Protein AF-0000000086903538 (afdb_homodimer)

Nearest PDB structures (foldseek):
  7n9f-assembly1_s  TM=9.346E-01  e=4.221E-09  Saccharomyces cerevisiae
  7y8w-assembly1_B  TM=9.468E-01  e=9.436E-09  Caenorhabditis elegans
  4d07-assembly1_A-2  TM=9.436E-01  e=1.286E-08  Homo sapiens
  3rjs-assembly1_A-2  TM=9.533E-01  e=2.702E-08  Toxoplasma gondii
  7cnu-assembly2_B  TM=9.491E-01  e=4.715E-08  Homo sapiens

Solvent-accessible surface area (backbone atoms only — not comparable to full-atom values): 11666 Å² total; per-residue (Å²): 132,80,72,86,64,55,62,76,70,89,80,59,79,88,43,69,43,81,52,92,82,27,42,30,38,57,80,61,35,42,53,65,70,58,47,51,47,55,52,53,51,51,49,47,50,64,65,70,35,80,79,59,47,46,50,54,46,14,45,52,53,28,52,50,46,23,72,74,67,54,73,64,42,29,19,37,20,26,34,80,57,23,65,34,59,54,36,39,87,58,31,32,44,44,34,26,46,87,76,39,34,39,38,41,31,25,52,87,131,80,72,86,65,53,64,76,69,89,81,58,79,87,43,70,42,83,52,92,80,27,42,30,38,58,81,60,36,41,56,66,71,58,48,52,48,54,51,52,51,52,49,46,48,65,67,71,34,80,79,60,47,45,50,56,46,13,44,52,53,27,51,50,47,22,72,73,66,54,71,66,43,30,18,37,19,26,34,80,59,24,65,33,58,53,37,39,86,57,32,33,43,44,35,26,47,87,76,40,33,38,37,43,32,25,50,88

Structure (mmCIF, N/CA/C/O backbone):
data_AF-0000000086903538-model_v1
#
loop_
_entity.id
_entity.type
_entity.pdbx_description
1 polymer 'Dynein light chain'
#
loop_
_atom_site.group_PDB
_atom_site.id
_atom_site.type_symbol
_atom_site.label_atom_id
_atom_site.label_alt_id
_atom_site.label_comp_id
_atom_site.label_asym_id
_atom_site.label_entity_id
_atom_site.label_seq_id
_atom_site.pdbx_PDB_ins_code
_atom_site.Cartn_x
_atom_site.Cartn_y
_atom_site.Cartn_z
_atom_site.occupancy
_atom_site.B_iso_or_equiv
_atom_site.auth_seq_id
_atom_site.auth_comp_id
_atom_site.auth_asym_id
_atom_site.auth_atom_id
_atom_site.pdbx_PDB_model_num
ATOM 1 N N . MET A 1 1 ? -20.609 -4.227 14.602 1 22.64 1 MET A N 1
ATOM 2 C CA . MET A 1 1 ? -19.484 -5.121 14.867 1 22.64 1 MET A CA 1
ATOM 3 C C . MET A 1 1 ? -18.516 -5.148 13.68 1 22.64 1 MET A C 1
ATOM 5 O O . MET A 1 1 ? -18.922 -5.426 12.547 1 22.64 1 MET A O 1
ATOM 9 N N . PHE A 1 2 ? -17.531 -4.324 13.57 1 32.31 2 PHE A N 1
ATOM 10 C CA . PHE A 1 2 ? -16.672 -4.043 12.43 1 32.31 2 PHE A CA 1
ATOM 11 C C . PHE A 1 2 ? -15.953 -5.309 11.961 1 32.31 2 PHE A C 1
ATOM 13 O O . PHE A 1 2 ? -15.477 -6.094 12.781 1 32.31 2 PHE A O 1
ATOM 20 N N . PRO A 1 3 ? -16.219 -5.82 10.883 1 37.31 3 PRO A N 1
ATOM 21 C CA . PRO A 1 3 ? -15.68 -7.113 10.453 1 37.31 3 PRO A CA 1
ATOM 22 C C . PRO A 1 3 ? -14.195 -7.273 10.797 1 37.31 3 PRO A C 1
ATOM 24 O O . PRO A 1 3 ? -13.508 -6.281 11.039 1 37.31 3 PRO A O 1
ATOM 27 N N . ASP A 1 4 ? -13.664 -8.562 11 1 38.47 4 ASP A N 1
ATOM 28 C CA . ASP A 1 4 ? -12.359 -9.031 11.445 1 38.47 4 ASP A CA 1
ATOM 29 C C . ASP A 1 4 ? -11.234 -8.344 10.68 1 38.47 4 ASP A C 1
ATOM 31 O O . ASP A 1 4 ? -10.969 -8.68 9.523 1 38.47 4 ASP A O 1
ATOM 35 N N . GLU A 1 5 ? -11.18 -7.113 10.805 1 45.28 5 GLU A N 1
ATOM 36 C CA . GLU A 1 5 ? -10.023 -6.383 10.297 1 45.28 5 GLU A CA 1
ATOM 37 C C . GLU A 1 5 ? -8.719 -7.055 10.719 1 45.28 5 GLU A C 1
ATOM 39 O O . GLU A 1 5 ? -8.492 -7.301 11.898 1 45.28 5 GLU A O 1
ATOM 44 N N . VAL A 1 6 ? -8.227 -7.953 9.938 1 45.62 6 VAL A N 1
ATOM 45 C CA . VAL A 1 6 ? -6.973 -8.586 10.328 1 45.62 6 VAL A CA 1
ATOM 46 C C . VAL A 1 6 ? -5.836 -7.566 10.242 1 45.62 6 VAL A C 1
ATOM 48 O O . VAL A 1 6 ? -5.566 -7.012 9.18 1 45.62 6 VAL A O 1
ATOM 51 N N . GLN A 1 7 ? -5.637 -6.82 11.242 1 49.53 7 GLN A N 1
ATOM 52 C CA . GLN A 1 7 ? -4.449 -5.98 11.383 1 49.53 7 GLN A CA 1
ATOM 53 C C . GLN A 1 7 ? -3.252 -6.801 11.859 1 49.53 7 GLN A C 1
ATOM 55 O O . GLN A 1 7 ? -3.4 -7.707 12.68 1 49.53 7 GLN A O 1
ATOM 60 N N . ARG A 1 8 ? -2.227 -6.93 11.016 1 50.78 8 ARG A N 1
ATOM 61 C CA . ARG A 1 8 ? -1.039 -7.684 11.406 1 50.78 8 ARG A CA 1
ATOM 62 C C . ARG A 1 8 ? -0.508 -7.207 12.75 1 50.78 8 ARG A C 1
ATOM 64 O O . ARG A 1 8 ? -0.55 -6.012 13.055 1 50.78 8 ARG A O 1
ATOM 71 N N . ASP A 1 9 ? -0.202 -8.141 13.594 1 48.81 9 ASP A N 1
ATOM 72 C CA . ASP A 1 9 ? 0.352 -7.891 14.922 1 48.81 9 ASP A CA 1
ATOM 73 C C . ASP A 1 9 ? 1.642 -7.078 14.836 1 48.81 9 ASP A C 1
ATOM 75 O O . ASP A 1 9 ? 2.568 -7.449 14.109 1 48.81 9 ASP A O 1
ATOM 79 N N . GLU A 1 10 ? 1.812 -5.855 15.234 1 49.72 10 GLU A N 1
ATOM 80 C CA . GLU A 1 10 ? 2.873 -4.852 15.25 1 49.72 10 GLU A CA 1
ATOM 81 C C . GLU A 1 10 ? 4.191 -5.449 15.734 1 49.72 10 GLU A C 1
ATOM 83 O O . GLU A 1 10 ? 5.266 -4.988 15.352 1 49.72 10 GLU A O 1
ATOM 88 N N . HIS A 1 11 ? 4.168 -6.477 16.766 1 48 11 HIS A N 1
ATOM 89 C CA . HIS A 1 11 ? 5.348 -6.941 17.484 1 48 11 HIS A CA 1
ATOM 90 C C . HIS A 1 11 ? 5.891 -8.234 16.875 1 48 11 HIS A C 1
ATOM 92 O O . HIS A 1 11 ? 6.891 -8.773 17.344 1 48 11 HIS A O 1
ATOM 98 N N . GLN A 1 12 ? 5.328 -8.727 15.953 1 55.09 12 GLN A N 1
ATOM 99 C CA . GLN A 1 12 ? 5.84 -10.008 15.492 1 55.09 12 GLN A CA 1
ATOM 100 C C . GLN A 1 12 ? 6.863 -9.828 14.375 1 55.09 12 GLN A C 1
ATOM 102 O O . GLN A 1 12 ? 6.609 -9.109 13.406 1 55.09 12 GLN A O 1
ATOM 107 N N . ALA A 1 13 ? 8.117 -10.07 14.766 1 62.28 13 ALA A N 1
ATOM 108 C CA . ALA A 1 13 ? 9.172 -10.102 13.75 1 62.28 13 ALA A CA 1
ATOM 109 C C . ALA A 1 13 ? 8.672 -10.758 12.461 1 62.28 13 ALA A C 1
ATOM 111 O O . ALA A 1 13 ? 7.969 -11.773 12.508 1 62.28 13 ALA A O 1
ATOM 112 N N . LEU A 1 14 ? 8.703 -10.016 11.32 1 77.31 14 LEU A N 1
ATOM 113 C CA . LEU A 1 14 ? 8.281 -10.531 10.023 1 77.31 14 LEU A CA 1
ATOM 114 C C . LEU A 1 14 ? 9.094 -11.758 9.641 1 77.31 14 LEU A C 1
ATOM 116 O O . LEU A 1 14 ? 10.328 -11.727 9.648 1 77.31 14 LEU A O 1
ATOM 120 N N . GLN A 1 15 ? 8.477 -12.883 9.531 1 87.38 15 GLN A N 1
ATOM 121 C CA . GLN A 1 15 ? 9.109 -14.117 9.102 1 87.38 15 GLN A CA 1
ATOM 122 C C . GLN A 1 15 ? 8.828 -14.406 7.629 1 87.38 15 GLN A C 1
ATOM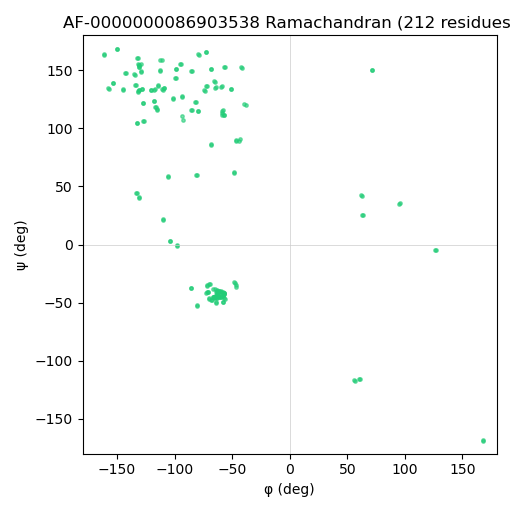 124 O O . GLN A 1 15 ? 7.754 -14.078 7.125 1 87.38 15 GLN A O 1
ATOM 129 N N . TYR A 1 16 ? 9.914 -14.977 6.98 1 92.44 16 TYR A N 1
ATOM 130 C CA . TYR A 1 16 ? 9.789 -15.258 5.555 1 92.44 16 TYR A CA 1
ATOM 131 C C . TYR A 1 16 ? 10.195 -16.688 5.246 1 92.44 16 TYR A C 1
ATOM 133 O O . TYR A 1 16 ? 11.016 -17.281 5.953 1 92.44 16 TYR A O 1
ATOM 141 N N . THR A 1 17 ? 9.609 -17.266 4.242 1 94.38 17 THR A N 1
ATOM 142 C CA . THR A 1 17 ? 9.984 -18.578 3.719 1 94.38 17 THR A CA 1
ATOM 143 C C . THR A 1 17 ? 10.156 -18.531 2.203 1 94.38 17 THR A C 1
ATOM 145 O O . THR A 1 17 ? 9.578 -17.672 1.536 1 94.38 17 THR A O 1
ATOM 148 N N . LEU A 1 18 ? 10.977 -19.469 1.754 1 95.06 18 LEU A N 1
ATOM 149 C CA . LEU A 1 18 ? 11.141 -19.594 0.309 1 95.06 18 LEU A CA 1
ATOM 150 C C . LEU A 1 18 ? 10 -20.391 -0.303 1 95.06 18 LEU A C 1
ATOM 152 O O . LEU A 1 18 ? 9.656 -21.469 0.189 1 95.06 18 LEU A O 1
ATOM 156 N N . TYR A 1 19 ? 9.375 -19.797 -1.182 1 94.94 19 TYR A N 1
ATOM 157 C CA . TYR A 1 19 ? 8.273 -20.422 -1.911 1 94.94 19 TYR A CA 1
ATOM 158 C C . TYR A 1 19 ? 8.414 -20.188 -3.41 1 94.94 19 TYR A C 1
ATOM 160 O O . TYR A 1 19 ? 8.305 -19.047 -3.885 1 94.94 19 TYR A O 1
ATOM 168 N N . LYS A 1 20 ? 8.836 -21.234 -4.148 1 91.44 20 LYS A N 1
ATOM 169 C CA . LYS A 1 20 ? 9.18 -21.141 -5.566 1 91.44 20 LYS A CA 1
ATOM 170 C C . LYS A 1 20 ? 10.328 -20.156 -5.789 1 91.44 20 LYS A C 1
ATOM 172 O O . LYS A 1 20 ? 11.398 -20.297 -5.199 1 91.44 20 LYS A O 1
ATOM 177 N N . ASP A 1 21 ? 10.195 -19.062 -6.457 1 89.31 21 ASP A N 1
ATOM 178 C CA . ASP A 1 21 ? 11.289 -18.141 -6.742 1 89.31 21 ASP A CA 1
ATOM 179 C C . ASP A 1 21 ? 11.125 -16.844 -5.957 1 89.31 21 ASP A C 1
ATOM 181 O O . ASP A 1 21 ? 11.688 -15.812 -6.328 1 89.31 21 ASP A O 1
ATOM 185 N N . ALA A 1 22 ? 10.32 -17.047 -4.867 1 96.69 22 ALA A N 1
ATOM 186 C CA . ALA A 1 22 ? 10.055 -15.828 -4.105 1 96.69 22 ALA A CA 1
ATOM 187 C C . ALA A 1 22 ? 10.203 -16.078 -2.607 1 96.69 22 ALA A C 1
ATOM 189 O O . ALA A 1 22 ? 10.07 -17.203 -2.139 1 96.69 22 ALA A O 1
ATOM 190 N N . LYS A 1 23 ? 10.664 -15.078 -1.88 1 96.75 23 LYS A N 1
ATOM 191 C CA . LYS A 1 23 ? 10.578 -15.062 -0.422 1 96.75 23 LYS A CA 1
ATOM 192 C C . LYS A 1 23 ? 9.227 -14.516 0.038 1 96.75 23 LYS A C 1
ATOM 194 O O . LYS A 1 23 ? 8.914 -13.352 -0.198 1 96.75 23 LYS A O 1
ATOM 199 N N . VAL A 1 24 ? 8.43 -15.344 0.686 1 97.06 24 VAL A N 1
ATOM 200 C CA . VAL A 1 24 ? 7.059 -14.977 1.017 1 97.06 24 VAL A CA 1
ATOM 201 C C . VAL A 1 24 ? 6.922 -14.789 2.525 1 97.06 24 VAL A C 1
ATOM 203 O O . VAL A 1 24 ? 7.422 -15.609 3.305 1 97.06 24 VAL A O 1
ATOM 206 N N . MET A 1 25 ? 6.277 -13.695 2.852 1 95.06 25 MET A N 1
ATOM 207 C CA . MET A 1 25 ? 5.965 -13.492 4.262 1 95.06 25 MET A CA 1
ATOM 208 C C . MET A 1 25 ? 4.996 -14.555 4.766 1 95.06 25 MET A C 1
ATOM 210 O O . MET A 1 25 ? 4.008 -14.867 4.102 1 95.06 25 MET A O 1
ATOM 214 N N . ILE A 1 26 ? 5.32 -15.094 5.961 1 91.75 26 ILE A N 1
ATOM 215 C CA . ILE A 1 26 ? 4.484 -16.172 6.469 1 91.75 26 ILE A CA 1
ATOM 216 C C . ILE A 1 26 ? 3.73 -15.695 7.711 1 91.75 26 ILE A C 1
ATOM 218 O O . ILE A 1 26 ? 4.262 -14.922 8.508 1 91.75 26 ILE A O 1
ATOM 222 N N . PRO A 1 27 ? 2.59 -16.25 7.883 1 91 27 PRO A N 1
ATOM 223 C CA . PRO A 1 27 ? 1.792 -17.047 6.941 1 91 27 PRO A CA 1
ATOM 224 C C . PRO A 1 27 ? 1.168 -16.188 5.84 1 91 27 PRO A C 1
ATOM 226 O O . PRO A 1 27 ? 0.721 -15.07 6.098 1 91 27 PRO A O 1
ATOM 229 N N . PRO A 1 28 ? 1.232 -16.672 4.602 1 92.25 28 PRO A N 1
ATOM 230 C CA . PRO A 1 28 ? 0.475 -15.938 3.586 1 92.25 28 PRO A CA 1
ATOM 231 C C . PRO A 1 28 ? -1.033 -15.992 3.824 1 92.25 28 PRO A C 1
ATOM 233 O O . PRO A 1 28 ? -1.548 -16.984 4.34 1 92.25 28 PRO A O 1
ATOM 236 N N . ASP A 1 29 ? -1.718 -14.906 3.607 1 95.56 29 ASP A N 1
ATOM 237 C CA . ASP A 1 29 ? -3.176 -14.875 3.682 1 95.56 29 ASP A CA 1
ATOM 238 C C . ASP A 1 29 ? -3.793 -14.805 2.285 1 95.56 29 ASP A C 1
ATOM 240 O O . ASP A 1 29 ? -4.523 -13.867 1.967 1 95.56 29 ASP A O 1
ATOM 244 N N . MET A 1 30 ? -3.461 -15.812 1.51 1 96.88 30 MET A N 1
ATOM 245 C CA . MET A 1 30 ? -3.871 -15.961 0.116 1 96.88 30 MET A CA 1
ATOM 246 C C . MET A 1 30 ? -3.803 -17.422 -0.318 1 96.88 30 MET A C 1
ATOM 248 O O . MET A 1 30 ? -2.836 -18.125 -0.01 1 96.88 30 MET A O 1
ATOM 252 N N . PRO A 1 31 ? -4.883 -17.906 -1.019 1 97.25 31 PRO A N 1
ATOM 253 C CA . PRO A 1 31 ? -4.82 -19.297 -1.479 1 97.25 31 PRO A CA 1
ATOM 254 C C . PRO A 1 31 ? -3.605 -19.578 -2.363 1 97.25 31 PRO A C 1
ATOM 256 O O . PRO A 1 31 ? -3.168 -18.703 -3.109 1 97.25 31 PRO A O 1
ATOM 259 N N . ASP A 1 32 ? -3.16 -20.812 -2.369 1 95.88 32 ASP A N 1
ATOM 260 C CA . ASP A 1 32 ? -1.928 -21.203 -3.051 1 95.88 32 ASP A CA 1
ATOM 261 C C . ASP A 1 32 ? -2.01 -20.906 -4.547 1 95.88 32 ASP A C 1
ATOM 263 O O . ASP A 1 32 ? -1.026 -20.469 -5.152 1 95.88 32 ASP A O 1
ATOM 267 N N . TYR A 1 33 ? -3.104 -21.141 -5.105 1 96.94 33 TYR A N 1
ATOM 268 C CA . TYR A 1 33 ? -3.215 -20.953 -6.547 1 96.94 33 TYR A CA 1
ATOM 269 C C . TYR A 1 33 ? -3.082 -19.469 -6.906 1 96.94 33 TYR A C 1
ATOM 271 O O . TYR A 1 33 ? -2.523 -19.125 -7.953 1 96.94 33 TYR A O 1
ATOM 279 N N . MET A 1 34 ? -3.633 -18.594 -6.094 1 97.19 34 MET A N 1
ATOM 280 C CA . MET A 1 34 ? -3.535 -17.156 -6.305 1 97.19 34 MET A CA 1
ATOM 281 C C . MET A 1 34 ? -2.117 -16.656 -6.035 1 97.19 34 MET A C 1
ATOM 283 O O . MET A 1 34 ? -1.593 -15.828 -6.785 1 97.19 34 MET A O 1
ATOM 287 N N . LEU A 1 35 ? -1.6 -17.219 -5 1 97 35 LEU A N 1
ATOM 288 C CA . LEU A 1 35 ? -0.218 -16.906 -4.652 1 97 35 LEU A CA 1
ATOM 289 C C . LEU A 1 35 ? 0.729 -17.312 -5.777 1 97 35 LEU A C 1
ATOM 291 O O . LEU A 1 35 ? 1.599 -16.531 -6.176 1 97 35 LEU A O 1
ATOM 295 N N . ASP A 1 36 ? 0.519 -18.516 -6.316 1 97.44 36 ASP A N 1
ATOM 296 C CA . ASP A 1 36 ? 1.314 -19.016 -7.438 1 97.44 36 ASP A CA 1
ATOM 297 C C . ASP A 1 36 ? 1.238 -18.062 -8.633 1 97.44 36 ASP A C 1
ATOM 299 O O . ASP A 1 36 ? 2.256 -17.766 -9.25 1 97.44 36 ASP A O 1
ATOM 303 N N . TYR A 1 37 ? 0.101 -17.688 -8.883 1 97.12 37 TYR A N 1
ATOM 304 C CA . TYR A 1 37 ? -0.138 -16.797 -10.023 1 97.12 37 TYR A CA 1
ATOM 305 C C . TYR A 1 37 ? 0.545 -15.453 -9.82 1 97.12 37 TYR A C 1
ATOM 307 O O . TYR A 1 37 ? 1.227 -14.961 -10.719 1 97.12 37 TYR A O 1
ATOM 315 N N . ALA A 1 38 ? 0.344 -14.797 -8.633 1 97.56 38 ALA A N 1
ATOM 316 C CA . ALA A 1 38 ? 0.92 -13.492 -8.328 1 97.56 38 ALA A CA 1
ATOM 317 C C . ALA A 1 38 ? 2.441 -13.516 -8.453 1 97.56 38 ALA A C 1
ATOM 319 O O . ALA A 1 38 ? 3.039 -12.617 -9.047 1 97.56 38 ALA A O 1
ATOM 320 N N . ILE A 1 39 ? 3.064 -14.586 -7.969 1 97.56 39 ILE A N 1
ATOM 321 C CA . ILE A 1 39 ? 4.516 -14.711 -7.988 1 97.56 39 ILE A CA 1
ATOM 322 C C . ILE A 1 39 ? 5 -14.914 -9.422 1 97.56 39 ILE A C 1
ATOM 324 O O . ILE A 1 39 ? 5.965 -14.281 -9.852 1 97.56 39 ILE A O 1
ATOM 328 N N . ALA A 1 40 ? 4.352 -15.789 -10.148 1 96.62 40 ALA A N 1
ATOM 329 C CA . ALA A 1 40 ? 4.73 -16.047 -11.531 1 96.62 40 ALA A CA 1
ATOM 330 C C . ALA A 1 40 ? 4.621 -14.781 -12.375 1 96.62 40 ALA A C 1
ATOM 332 O O . ALA A 1 40 ? 5.516 -14.477 -13.172 1 96.62 40 ALA A O 1
ATOM 333 N N . LYS A 1 41 ? 3.543 -14.055 -12.211 1 96 41 LYS A N 1
ATOM 334 C CA . LYS A 1 41 ? 3.33 -12.82 -12.969 1 96 41 LYS A CA 1
ATOM 335 C C . LYS A 1 41 ? 4.371 -11.766 -12.602 1 96 41 LYS A C 1
ATOM 337 O O . LYS A 1 41 ? 4.902 -11.086 -13.477 1 96 41 LYS A O 1
ATOM 342 N N . ALA A 1 42 ? 4.605 -11.609 -11.328 1 96.12 42 ALA A N 1
ATOM 343 C CA . ALA A 1 42 ? 5.617 -10.664 -10.875 1 96.12 42 ALA A CA 1
ATOM 344 C C . ALA A 1 42 ? 6.984 -10.984 -11.469 1 96.12 42 ALA A C 1
ATOM 346 O O . ALA A 1 42 ? 7.707 -10.086 -11.914 1 96.12 42 ALA A O 1
ATOM 347 N N . LYS A 1 43 ? 7.297 -12.258 -11.516 1 94.44 43 LYS A N 1
ATOM 348 C CA . LYS A 1 43 ? 8.57 -12.695 -12.086 1 94.44 43 LYS A CA 1
ATOM 349 C C . LYS A 1 43 ? 8.656 -12.359 -13.57 1 94.44 43 LYS A C 1
ATOM 351 O O . LYS A 1 43 ? 9.68 -11.859 -14.047 1 94.44 43 LYS A O 1
ATOM 356 N N . ASP A 1 44 ? 7.566 -12.672 -14.234 1 93.62 44 ASP A N 1
ATOM 357 C CA . ASP A 1 44 ? 7.496 -12.367 -15.656 1 93.62 44 ASP A CA 1
ATOM 358 C C . ASP A 1 44 ? 7.711 -10.875 -15.914 1 93.62 44 ASP A C 1
ATOM 360 O O . ASP A 1 44 ? 8.422 -10.5 -16.844 1 93.62 44 ASP A O 1
ATOM 364 N N . LEU A 1 45 ? 7.121 -10.055 -15.109 1 93.62 45 LEU A N 1
ATOM 365 C CA . LEU A 1 45 ? 7.199 -8.609 -15.281 1 93.62 45 LEU A CA 1
ATOM 366 C C . LEU A 1 45 ? 8.602 -8.102 -14.977 1 93.62 45 LEU A C 1
ATOM 368 O O . LEU A 1 45 ? 9.086 -7.172 -15.625 1 93.62 45 LEU A O 1
ATOM 372 N N . LEU A 1 46 ? 9.281 -8.695 -14.055 1 90.38 46 LEU A N 1
ATOM 373 C CA . LEU A 1 46 ? 10.641 -8.297 -13.703 1 90.38 46 LEU A CA 1
ATOM 374 C C . LEU A 1 46 ? 11.625 -8.703 -14.789 1 90.38 46 LEU A C 1
ATOM 376 O O . LEU A 1 46 ? 12.578 -7.969 -15.07 1 90.38 46 LEU A O 1
ATOM 380 N N . GLU A 1 47 ? 11.398 -9.93 -15.305 1 86.38 47 GLU A N 1
ATOM 381 C CA . GLU A 1 47 ? 12.328 -10.492 -16.281 1 86.38 47 GLU A CA 1
ATOM 382 C C . GLU A 1 47 ? 12.062 -9.945 -17.688 1 86.38 47 GLU A C 1
ATOM 384 O O . GLU A 1 47 ? 12.992 -9.773 -18.469 1 86.38 47 GLU A O 1
ATOM 389 N N . GLY A 1 48 ? 10.852 -10.031 -18.141 1 76.38 48 GLY A N 1
ATOM 390 C CA . GLY A 1 48 ? 10.516 -9.578 -19.484 1 76.38 48 GLY A CA 1
ATOM 391 C C . GLY A 1 48 ? 10.75 -8.094 -19.688 1 76.38 48 GLY A C 1
ATOM 392 O O . GLY A 1 48 ? 10.922 -7.641 -20.812 1 76.38 48 GLY A O 1
ATOM 393 N N . SER A 1 49 ? 10.383 -7.352 -18.672 1 60.62 49 SER A N 1
ATOM 394 C CA . SER A 1 49 ? 10.312 -5.902 -18.828 1 60.62 49 SER A CA 1
ATOM 395 C C . SER A 1 49 ? 11.688 -5.262 -18.688 1 60.62 49 SER A C 1
ATOM 397 O O . SER A 1 49 ? 11.969 -4.594 -17.688 1 60.62 49 SER A O 1
ATOM 399 N N . THR A 1 50 ? 12.555 -5.672 -19.547 1 60.34 50 THR A N 1
ATOM 400 C CA . THR A 1 50 ? 13.773 -4.883 -19.578 1 60.34 50 THR A CA 1
ATOM 401 C C . THR A 1 50 ? 13.461 -3.391 -19.531 1 60.34 50 THR A C 1
ATOM 403 O O . THR A 1 50 ? 12.797 -2.857 -20.422 1 60.34 50 THR A O 1
ATOM 406 N N . GLY A 1 51 ? 13.344 -2.75 -18.375 1 66.56 51 GLY A N 1
ATOM 407 C CA . GLY A 1 51 ? 13.281 -1.3 -18.297 1 66.56 51 GLY A CA 1
ATOM 408 C C . GLY A 1 51 ? 12.086 -0.791 -17.516 1 66.56 51 GLY A C 1
ATOM 409 O O . GLY A 1 51 ? 11.922 0.418 -17.344 1 66.56 51 GLY A O 1
ATOM 410 N N . LEU A 1 52 ? 11.188 -1.86 -17.109 1 76.62 52 LEU A N 1
ATOM 411 C CA . LEU A 1 52 ? 10.047 -1.266 -16.422 1 76.62 52 LEU A CA 1
ATOM 412 C C . LEU A 1 52 ? 10.438 -0.8 -15.023 1 76.62 52 LEU A C 1
ATOM 414 O O . LEU A 1 52 ? 11.188 -1.484 -14.328 1 76.62 52 LEU A O 1
ATOM 418 N N . ASP A 1 53 ? 10.047 0.348 -14.758 1 87.25 53 ASP A N 1
ATOM 419 C CA . ASP A 1 53 ? 10.25 0.835 -13.398 1 87.25 53 ASP A CA 1
ATOM 420 C C . ASP A 1 53 ? 9.188 0.284 -12.453 1 87.25 53 ASP A C 1
ATOM 422 O O . ASP A 1 53 ? 8.258 -0.401 -12.891 1 87.25 53 ASP A O 1
ATOM 426 N N . ASN A 1 54 ? 9.43 0.374 -11.219 1 91.56 54 ASN A N 1
ATOM 427 C CA . ASN A 1 54 ? 8.539 -0.141 -10.18 1 91.56 54 ASN A CA 1
ATOM 428 C C . ASN A 1 54 ? 7.094 0.279 -10.414 1 91.56 54 ASN A C 1
ATOM 430 O O . ASN A 1 54 ? 6.168 -0.494 -10.164 1 91.56 54 ASN A O 1
ATOM 434 N N . GLN A 1 55 ? 6.906 1.432 -10.969 1 91 55 GLN A N 1
ATOM 435 C CA . GLN A 1 55 ? 5.566 1.94 -11.234 1 91 55 GLN A CA 1
ATOM 436 C C . GLN A 1 55 ? 4.871 1.119 -12.312 1 91 55 GLN A C 1
ATOM 438 O O . GLN A 1 55 ? 3.701 0.753 -12.172 1 91 55 GLN A O 1
ATOM 443 N N . ALA A 1 56 ? 5.559 0.899 -13.352 1 91.38 56 ALA A N 1
ATOM 444 C CA . ALA A 1 56 ? 5 0.115 -14.453 1 91.38 56 ALA A CA 1
ATOM 445 C C . ALA A 1 56 ? 4.699 -1.314 -14.008 1 91.38 56 ALA A C 1
ATOM 447 O O . ALA A 1 56 ? 3.668 -1.882 -14.367 1 91.38 56 ALA A O 1
ATOM 448 N N . VAL A 1 57 ? 5.59 -1.851 -13.211 1 94.56 57 VAL A N 1
ATOM 449 C CA . VAL A 1 57 ? 5.41 -3.211 -12.719 1 94.56 57 VAL A CA 1
ATOM 450 C C . VAL A 1 57 ? 4.184 -3.271 -11.805 1 94.56 57 VAL A C 1
ATOM 452 O O . VAL A 1 57 ? 3.346 -4.164 -11.945 1 94.56 57 VAL A O 1
ATOM 455 N N . ALA A 1 58 ? 4.066 -2.334 -10.938 1 95.62 58 ALA A N 1
ATOM 456 C CA . ALA A 1 58 ? 2.926 -2.287 -10.031 1 95.62 58 ALA A CA 1
ATOM 457 C C . ALA A 1 58 ? 1.615 -2.166 -10.805 1 95.62 58 ALA A C 1
ATOM 459 O O . ALA A 1 58 ? 0.641 -2.857 -10.5 1 95.62 58 ALA A O 1
ATOM 460 N N . THR A 1 59 ? 1.62 -1.369 -11.805 1 94 59 THR A N 1
ATOM 461 C CA . THR A 1 59 ? 0.43 -1.137 -12.617 1 94 59 THR A CA 1
ATOM 462 C C . THR A 1 59 ? 0.024 -2.406 -13.359 1 94 59 THR A C 1
ATOM 464 O O . THR A 1 59 ? -1.146 -2.795 -13.336 1 94 59 THR A O 1
ATOM 467 N N . ALA A 1 60 ? 1.002 -3.016 -13.922 1 94.62 60 ALA A N 1
ATOM 468 C CA . ALA A 1 60 ? 0.737 -4.215 -14.711 1 94.62 60 ALA A CA 1
ATOM 469 C C . ALA A 1 60 ? 0.233 -5.355 -13.828 1 94.62 60 ALA A C 1
ATOM 471 O O . ALA A 1 60 ? -0.715 -6.055 -14.188 1 94.62 60 ALA A O 1
ATOM 472 N N . LEU A 1 61 ? 0.894 -5.535 -12.695 1 96.56 61 LEU A N 1
ATOM 473 C CA . LEU A 1 61 ? 0.49 -6.605 -11.789 1 96.56 61 LEU A CA 1
ATOM 474 C C . LEU A 1 61 ? -0.91 -6.355 -11.242 1 96.56 61 LEU A C 1
ATOM 476 O O . LEU A 1 61 ? -1.729 -7.273 -11.172 1 96.56 61 LEU A O 1
ATOM 480 N N . LYS A 1 62 ? -1.162 -5.16 -10.852 1 96 62 LYS A N 1
ATOM 481 C CA . LYS A 1 62 ? -2.484 -4.805 -10.344 1 96 62 LYS A CA 1
ATOM 482 C C . LYS A 1 62 ? -3.564 -5.086 -11.383 1 96 62 LYS A C 1
ATOM 484 O O . LYS A 1 62 ? -4.602 -5.672 -11.07 1 96 62 LYS A O 1
ATOM 489 N N . ARG A 1 63 ? -3.385 -4.656 -12.562 1 95.44 63 ARG A N 1
ATOM 490 C CA . ARG A 1 63 ? -4.332 -4.871 -13.656 1 95.44 63 ARG A CA 1
ATOM 491 C C . ARG A 1 63 ? -4.574 -6.359 -13.883 1 95.44 63 ARG A C 1
ATOM 493 O O . ARG A 1 63 ? -5.715 -6.789 -14.07 1 95.44 63 ARG A O 1
ATOM 500 N N . ASP A 1 64 ? -3.543 -7.109 -13.883 1 96.25 64 ASP A N 1
ATOM 501 C CA . ASP A 1 64 ? -3.639 -8.555 -14.094 1 96.25 64 ASP A CA 1
ATOM 502 C C . ASP A 1 64 ? -4.461 -9.211 -12.984 1 96.25 64 ASP A C 1
ATOM 504 O O . ASP A 1 64 ? -5.301 -10.07 -13.258 1 96.25 64 ASP A O 1
ATOM 508 N N . MET A 1 65 ? -4.223 -8.828 -11.75 1 97.12 65 MET A N 1
ATOM 509 C CA . MET A 1 65 ? -4.973 -9.359 -10.609 1 97.12 65 MET A CA 1
ATOM 510 C C . MET A 1 65 ? -6.445 -8.977 -10.711 1 97.12 65 MET A C 1
ATOM 512 O O . MET A 1 65 ? -7.324 -9.797 -10.438 1 97.12 65 MET A O 1
ATOM 516 N N . ASP A 1 66 ? -6.66 -7.754 -11.109 1 96 66 ASP A N 1
ATOM 517 C CA . ASP A 1 66 ? -8.031 -7.285 -11.273 1 96 66 ASP A CA 1
ATOM 518 C C . ASP A 1 66 ? -8.773 -8.109 -12.328 1 96 66 ASP A C 1
ATOM 520 O O . ASP A 1 66 ? -9.961 -8.398 -12.18 1 96 66 ASP A O 1
ATOM 524 N N . GLU A 1 67 ? -8.094 -8.398 -13.312 1 96.56 67 GLU A N 1
ATOM 525 C CA . GLU A 1 67 ? -8.695 -9.141 -14.422 1 96.56 67 GLU A CA 1
ATOM 526 C C . GLU A 1 67 ? -8.945 -10.594 -14.039 1 96.56 67 GLU A C 1
ATOM 528 O O . GLU A 1 67 ? -9.969 -11.18 -14.422 1 96.56 67 GLU A O 1
ATOM 533 N N . GLN A 1 68 ? -8.078 -11.18 -13.242 1 96.31 68 GLN A N 1
ATOM 534 C CA . GLN A 1 68 ? -8.141 -12.609 -12.938 1 96.31 68 GLN A CA 1
ATOM 535 C C . GLN A 1 68 ? -9.086 -12.875 -11.773 1 96.31 68 GLN A C 1
ATOM 537 O O . GLN A 1 68 ? -9.781 -13.898 -11.75 1 96.31 68 GLN A O 1
ATOM 542 N N . TRP A 1 69 ? -9.117 -11.969 -10.742 1 94.88 69 TRP A N 1
ATOM 543 C CA . TRP A 1 69 ? -9.836 -12.266 -9.516 1 94.88 69 TRP A CA 1
ATOM 544 C C . TRP A 1 69 ? -10.742 -11.102 -9.125 1 94.88 69 TRP A C 1
ATOM 546 O O . TRP A 1 69 ? -10.852 -10.758 -7.941 1 94.88 69 TRP A O 1
ATOM 556 N N . GLN A 1 70 ? -11.375 -10.477 -9.867 1 91 70 GLN A N 1
ATOM 557 C CA . GLN A 1 70 ? -12.305 -9.383 -9.602 1 91 70 GLN A CA 1
ATOM 558 C C . GLN A 1 70 ? -11.562 -8.125 -9.172 1 91 70 GLN A C 1
ATOM 560 O O . GLN A 1 70 ? -10.562 -8.203 -8.453 1 91 70 GLN A O 1
ATOM 565 N N . PRO A 1 71 ? -12.039 -7.047 -9.438 1 91.31 71 PRO A N 1
ATOM 566 C CA . PRO A 1 71 ? -11.336 -5.77 -9.297 1 91.31 71 PRO A CA 1
ATOM 567 C C . PRO A 1 71 ? -11.172 -5.34 -7.844 1 91.31 71 PRO A C 1
ATOM 569 O O . PRO A 1 71 ? -11.805 -5.918 -6.953 1 91.31 71 PRO A O 1
ATOM 572 N N . CYS A 1 72 ? -10.234 -4.293 -7.645 1 92 72 CYS A N 1
ATOM 573 C CA . CYS A 1 72 ? -9.961 -3.588 -6.398 1 92 72 CYS A CA 1
ATOM 574 C C . CYS A 1 72 ? -8.773 -4.203 -5.672 1 92 72 CYS A C 1
ATOM 576 O O . CYS A 1 72 ? -8.828 -4.434 -4.461 1 92 72 CYS A O 1
ATOM 578 N N . TRP A 1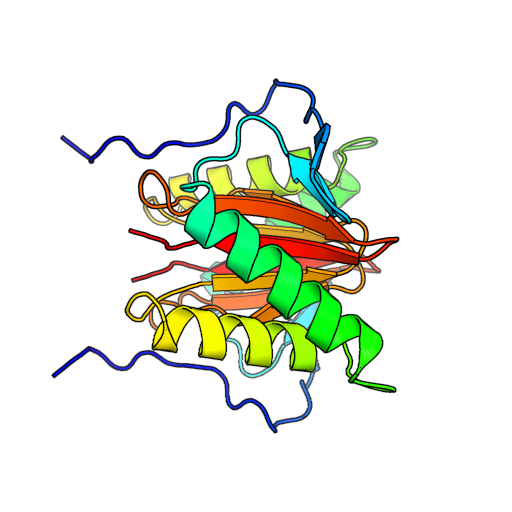 73 ? -7.875 -4.613 -6.445 1 95.75 73 TRP A N 1
ATOM 579 C CA . TRP A 1 73 ? -6.594 -5.004 -5.871 1 95.75 73 TRP A CA 1
ATOM 580 C C . TRP A 1 73 ? -5.676 -3.795 -5.715 1 95.75 73 TRP A C 1
ATOM 582 O O . TRP A 1 73 ? -5.785 -2.824 -6.469 1 95.75 73 TRP A O 1
ATOM 592 N N . HIS A 1 74 ? -4.801 -3.785 -4.742 1 95.69 74 HIS A N 1
ATOM 593 C CA . HIS A 1 74 ? -3.754 -2.803 -4.488 1 95.69 74 HIS A CA 1
ATOM 594 C C . HIS A 1 74 ? -2.371 -3.439 -4.566 1 95.69 74 HIS A C 1
ATOM 596 O O . HIS A 1 74 ? -2.168 -4.551 -4.078 1 95.69 74 HIS A O 1
ATOM 602 N N . VAL A 1 75 ? -1.501 -2.783 -5.262 1 97.31 75 VAL A N 1
ATOM 603 C CA . VAL A 1 75 ? -0.166 -3.352 -5.41 1 97.31 75 VAL A CA 1
ATOM 604 C C . VAL A 1 75 ? 0.887 -2.293 -5.094 1 97.31 75 VAL A C 1
ATOM 606 O O . VAL A 1 75 ? 0.79 -1.154 -5.555 1 97.31 75 VAL A O 1
ATOM 609 N N . THR A 1 76 ? 1.854 -2.584 -4.316 1 97.56 76 THR A N 1
ATOM 610 C CA . THR A 1 76 ? 3.061 -1.802 -4.07 1 97.56 76 THR A CA 1
ATOM 611 C C . THR A 1 76 ? 4.309 -2.602 -4.434 1 97.56 76 THR A C 1
ATOM 613 O O . THR A 1 76 ? 4.41 -3.785 -4.109 1 97.56 76 THR A O 1
ATOM 616 N N . VAL A 1 77 ? 5.195 -1.974 -5.152 1 97 77 VAL A N 1
ATOM 617 C CA . VAL A 1 77 ? 6.43 -2.609 -5.602 1 97 77 VAL A CA 1
ATOM 618 C C . VAL A 1 77 ? 7.625 -1.731 -5.23 1 97 77 VAL A C 1
ATOM 620 O O . VAL A 1 77 ? 7.602 -0.517 -5.449 1 97 77 VAL A O 1
ATOM 623 N N . GLY A 1 78 ? 8.648 -2.32 -4.676 1 94.81 78 GLY A N 1
ATOM 624 C CA . GLY A 1 78 ? 9.852 -1.551 -4.387 1 94.81 78 GLY A CA 1
ATOM 625 C C . GLY A 1 78 ? 10.828 -2.287 -3.49 1 94.81 78 GLY A C 1
ATOM 626 O O . GLY A 1 78 ? 10.781 -3.514 -3.383 1 94.81 78 GLY A O 1
ATOM 627 N N . GLN A 1 79 ? 11.805 -1.429 -3.051 1 91.62 79 GLN A N 1
ATOM 628 C CA . GLN A 1 79 ? 12.828 -1.975 -2.16 1 91.62 79 GLN A CA 1
ATOM 629 C C . GLN A 1 79 ? 12.742 -1.342 -0.773 1 91.62 79 GLN A C 1
ATOM 631 O O . GLN A 1 79 ? 12.445 -0.151 -0.646 1 91.62 79 GLN A O 1
ATOM 636 N N . ASN A 1 80 ? 12.844 -2.104 0.272 1 89 80 ASN A N 1
ATOM 637 C CA . ASN A 1 80 ? 13.008 -1.633 1.644 1 89 80 ASN A CA 1
ATOM 638 C C . ASN A 1 80 ? 11.805 -0.807 2.098 1 89 80 ASN A C 1
ATOM 640 O O . ASN A 1 80 ? 11.969 0.281 2.652 1 89 80 ASN A O 1
ATOM 644 N N . PHE A 1 81 ? 10.672 -1.209 1.783 1 94.44 81 PHE A N 1
ATOM 645 C CA . PHE A 1 81 ? 9.477 -0.546 2.281 1 94.44 81 PHE A CA 1
ATOM 646 C C . PHE A 1 81 ? 8.734 -1.439 3.27 1 94.44 81 PHE A C 1
ATOM 648 O O . PHE A 1 81 ? 8.938 -2.654 3.291 1 94.44 81 PHE A O 1
ATOM 655 N N . ALA A 1 82 ? 7.992 -0.826 4.023 1 92.75 82 ALA A N 1
ATOM 656 C CA . ALA A 1 82 ? 7.074 -1.49 4.945 1 92.75 82 ALA A CA 1
ATOM 657 C C . ALA A 1 82 ? 5.668 -0.901 4.84 1 92.75 82 ALA A C 1
ATOM 659 O O . ALA A 1 82 ? 5.496 0.237 4.398 1 92.75 82 ALA A O 1
ATOM 660 N N . SER A 1 83 ? 4.746 -1.727 5.199 1 93.31 83 SER A N 1
ATOM 661 C CA . SER A 1 83 ? 3.367 -1.27 5.062 1 93.31 83 SER A CA 1
ATOM 662 C C . SER A 1 83 ? 2.504 -1.761 6.219 1 93.31 83 SER A C 1
ATOM 664 O O . SER A 1 83 ? 2.814 -2.777 6.844 1 93.31 83 SER A O 1
ATOM 666 N N . TYR A 1 84 ? 1.578 -0.984 6.543 1 92.25 84 TYR A N 1
ATOM 667 C CA . TYR A 1 84 ? 0.49 -1.379 7.43 1 92.25 84 TYR A CA 1
ATOM 668 C C . TYR A 1 84 ? -0.865 -1.077 6.801 1 92.25 84 TYR A C 1
ATOM 670 O O . TYR A 1 84 ? -1.242 0.088 6.652 1 92.25 84 TYR A O 1
ATOM 678 N N . VAL A 1 85 ? -1.548 -2.166 6.355 1 93.19 85 VAL A N 1
ATOM 679 C CA . VAL A 1 85 ? -2.771 -1.999 5.578 1 93.19 85 VAL A CA 1
ATOM 680 C C . VAL A 1 85 ? -3.873 -2.891 6.14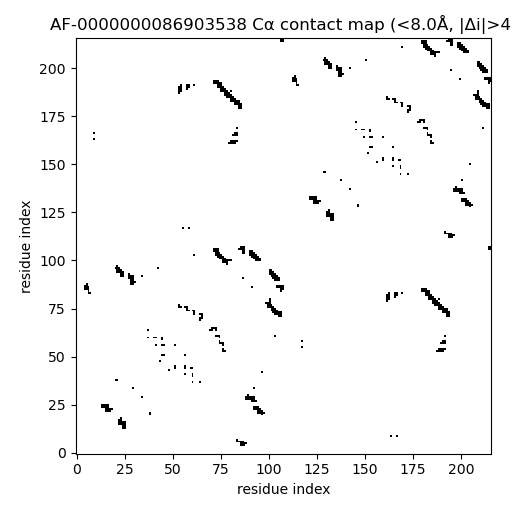8 1 93.19 85 VAL A C 1
ATOM 682 O O . VAL A 1 85 ? -3.59 -3.896 6.801 1 93.19 85 VAL A O 1
ATOM 685 N N . VAL A 1 86 ? -5.098 -2.5 5.969 1 89.12 86 VAL A N 1
ATOM 686 C CA . VAL A 1 86 ? -6.258 -3.334 6.266 1 89.12 86 VAL A CA 1
ATOM 687 C C . VAL A 1 86 ? -6.691 -4.082 5.004 1 89.12 86 VAL A C 1
ATOM 689 O O . VAL A 1 86 ? -6.84 -3.479 3.938 1 89.12 86 VAL A O 1
ATOM 692 N N . HIS A 1 87 ? -6.82 -5.398 5.129 1 91.56 87 HIS A N 1
ATOM 693 C CA . HIS A 1 87 ? -7.121 -6.168 3.93 1 91.56 87 HIS A CA 1
ATOM 694 C C . HIS A 1 87 ? -8.266 -7.148 4.176 1 91.56 87 HIS A C 1
ATOM 696 O O . HIS A 1 87 ? -8.602 -7.445 5.328 1 91.56 87 HIS A O 1
ATOM 702 N N . GLN A 1 88 ? -8.914 -7.621 3.104 1 92.5 88 GLN A N 1
ATOM 703 C CA . GLN A 1 88 ? -9.891 -8.703 3.143 1 92.5 88 GLN A CA 1
ATOM 704 C C . GLN A 1 88 ? -9.227 -10.039 3.471 1 92.5 88 GLN A C 1
ATOM 706 O O . GLN A 1 88 ? -8.055 -10.242 3.15 1 92.5 88 GLN A O 1
ATOM 711 N N . LYS A 1 89 ? -9.961 -10.891 4.07 1 92.94 89 LYS A N 1
ATOM 712 C CA . LYS A 1 89 ? -9.461 -12.219 4.395 1 92.94 89 LYS A CA 1
ATOM 713 C C . LYS A 1 89 ? -9.039 -12.969 3.135 1 92.94 89 LYS A C 1
ATOM 715 O O . LYS A 1 89 ? -9.742 -12.945 2.125 1 92.94 89 LYS A O 1
ATOM 720 N N . ARG A 1 90 ? -7.855 -13.633 3.18 1 95.5 90 ARG A N 1
ATOM 721 C CA . ARG A 1 90 ? -7.301 -14.508 2.148 1 95.5 90 ARG A CA 1
ATOM 722 C C . ARG A 1 90 ? -7.016 -13.727 0.869 1 95.5 90 ARG A C 1
ATOM 724 O O . ARG A 1 90 ? -7.066 -14.289 -0.228 1 95.5 90 ARG A O 1
ATOM 731 N N . ARG A 1 91 ? -6.793 -12.406 1.009 1 96.56 91 ARG A N 1
ATOM 732 C CA . ARG A 1 91 ? -6.484 -11.555 -0.131 1 96.56 91 ARG A CA 1
ATOM 733 C C . ARG A 1 91 ? -5.285 -10.656 0.162 1 96.56 91 ARG A C 1
ATOM 735 O O . ARG A 1 91 ? -5.309 -9.461 -0.13 1 96.56 91 ARG A O 1
ATOM 742 N N . PHE A 1 92 ? -4.305 -11.273 0.748 1 96.62 92 PHE A N 1
ATOM 743 C CA . PHE A 1 92 ? -3.117 -10.531 1.144 1 96.62 92 PHE A CA 1
ATOM 744 C C . PHE A 1 92 ? -1.865 -11.383 0.99 1 96.62 92 PHE A C 1
ATOM 746 O O . PHE A 1 92 ? -1.802 -12.5 1.51 1 96.62 92 PHE A O 1
ATOM 753 N N . VAL A 1 93 ? -0.837 -10.758 0.372 1 97.31 93 VAL A N 1
ATOM 754 C CA . VAL A 1 93 ? 0.466 -11.414 0.345 1 97.31 93 VAL A CA 1
ATOM 755 C C . VAL A 1 93 ? 1.571 -10.359 0.234 1 97.31 93 VAL A C 1
ATOM 757 O O . VAL A 1 93 ? 1.415 -9.359 -0.466 1 97.31 93 VAL A O 1
ATOM 760 N N . TYR A 1 94 ? 2.58 -10.586 0.952 1 96.31 94 TYR A N 1
AT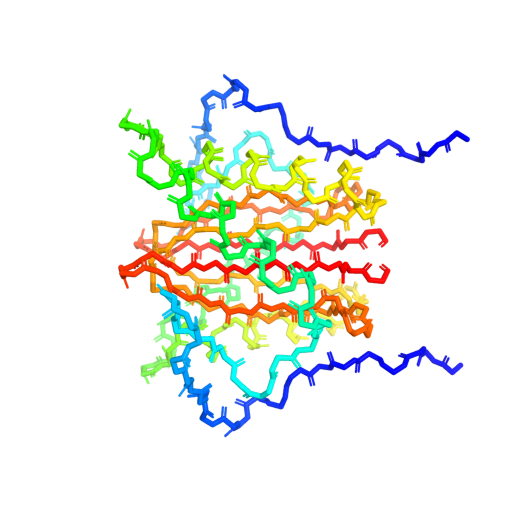OM 761 C CA . TYR A 1 94 ? 3.85 -9.867 0.865 1 96.31 94 TYR A CA 1
ATOM 762 C C . TYR A 1 94 ? 4.984 -10.812 0.486 1 96.31 94 TYR A C 1
ATOM 764 O O . TYR A 1 94 ? 5.223 -11.812 1.169 1 96.31 94 TYR A O 1
ATOM 772 N N . PHE A 1 95 ? 5.703 -10.484 -0.635 1 97.31 95 PHE A N 1
ATOM 773 C CA . PHE A 1 95 ? 6.781 -11.375 -1.048 1 97.31 95 PHE A CA 1
ATOM 774 C C . PHE A 1 95 ? 7.887 -10.594 -1.752 1 97.31 95 PHE A C 1
ATOM 776 O O . PHE A 1 95 ? 7.703 -9.422 -2.102 1 97.31 95 PHE A O 1
ATOM 783 N N . SER A 1 96 ? 8.992 -11.258 -1.946 1 96.31 96 SER A N 1
ATOM 784 C CA . SER A 1 96 ? 10.125 -10.641 -2.625 1 96.31 96 SER A CA 1
ATOM 785 C C . SER A 1 96 ? 10.719 -11.578 -3.672 1 96.31 96 SER A C 1
ATOM 787 O O . SER A 1 96 ? 10.812 -12.789 -3.453 1 96.31 96 SER A O 1
ATOM 789 N N . ILE A 1 97 ? 11.031 -11.031 -4.801 1 95.5 97 ILE A N 1
ATOM 790 C CA . ILE A 1 97 ? 11.82 -11.688 -5.836 1 95.5 97 ILE A CA 1
ATOM 791 C C . ILE A 1 97 ? 13.141 -10.938 -6.031 1 95.5 97 ILE A C 1
ATOM 793 O O . ILE A 1 97 ? 13.141 -9.773 -6.445 1 95.5 97 ILE A O 1
ATOM 797 N N . ASN A 1 98 ? 14.195 -11.641 -5.727 1 91.44 98 ASN A N 1
ATOM 798 C CA . ASN A 1 98 ? 15.492 -10.969 -5.66 1 91.44 98 ASN A CA 1
ATOM 799 C C . ASN A 1 98 ? 15.461 -9.797 -4.684 1 91.44 98 ASN A C 1
ATOM 801 O O . ASN A 1 98 ? 15.227 -9.984 -3.49 1 91.44 98 ASN A O 1
ATOM 805 N N . LYS A 1 99 ? 15.656 -8.586 -5.148 1 90.69 99 LYS A N 1
ATOM 806 C CA . LYS A 1 99 ? 15.719 -7.453 -4.227 1 90.69 99 LYS A CA 1
ATOM 807 C C . LYS A 1 99 ? 14.43 -6.637 -4.277 1 90.69 99 LYS A C 1
ATOM 809 O O . LYS A 1 99 ? 14.273 -5.664 -3.537 1 90.69 99 LYS A O 1
ATOM 814 N N . THR A 1 100 ? 13.508 -7.094 -5.047 1 94.75 100 THR A N 1
ATOM 815 C CA . THR A 1 100 ? 12.273 -6.34 -5.238 1 94.75 100 THR A CA 1
ATOM 816 C C . THR A 1 100 ? 11.148 -6.938 -4.398 1 94.75 100 THR A C 1
ATOM 818 O O . THR A 1 100 ? 10.875 -8.141 -4.477 1 94.75 100 THR A O 1
ATOM 821 N N . SER A 1 101 ? 10.539 -6.141 -3.607 1 96 101 SER A N 1
ATOM 822 C CA . SER A 1 101 ? 9.43 -6.578 -2.764 1 96 101 SER A CA 1
ATOM 823 C C . SER A 1 101 ? 8.086 -6.223 -3.391 1 96 101 SER A C 1
ATOM 825 O O . SER A 1 101 ? 7.965 -5.219 -4.098 1 96 101 SER A O 1
ATOM 827 N N . PHE A 1 102 ? 7.066 -7.027 -3.086 1 97.38 1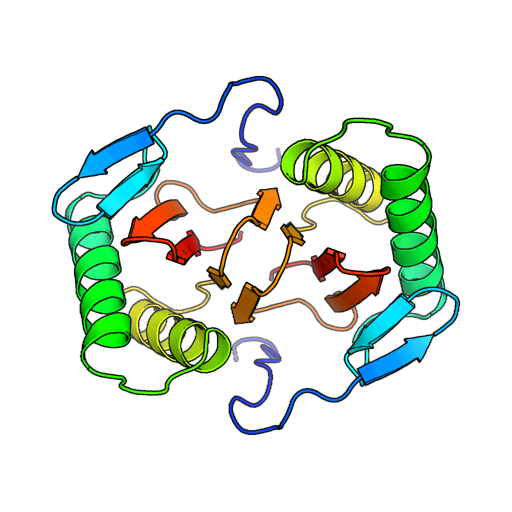02 PHE A N 1
ATOM 828 C CA . PHE A 1 102 ? 5.707 -6.879 -3.586 1 97.38 102 PHE A CA 1
ATOM 829 C C . PHE A 1 102 ? 4.699 -6.977 -2.447 1 97.38 102 PHE A C 1
ATOM 831 O O . PHE A 1 102 ? 4.785 -7.875 -1.607 1 97.38 102 PHE A O 1
ATOM 838 N N . LEU A 1 103 ? 3.816 -6.074 -2.42 1 97.62 103 LEU A N 1
ATOM 839 C CA . LEU A 1 103 ? 2.615 -6.156 -1.599 1 97.62 103 LEU A CA 1
ATOM 840 C C . LEU A 1 103 ? 1.362 -6.184 -2.469 1 97.62 103 LEU A C 1
ATOM 842 O O . LEU A 1 103 ? 1.121 -5.258 -3.244 1 97.62 103 LEU A O 1
ATOM 846 N N . VAL A 1 104 ? 0.606 -7.25 -2.387 1 97.94 104 VAL A N 1
ATOM 847 C CA . VAL A 1 104 ? -0.608 -7.441 -3.174 1 97.94 104 VAL A CA 1
ATOM 848 C C . VAL A 1 104 ? -1.775 -7.781 -2.25 1 97.94 104 VAL A C 1
ATOM 850 O O . VAL A 1 104 ? -1.714 -8.75 -1.493 1 97.94 104 VAL A O 1
ATOM 853 N N . TYR A 1 105 ? -2.824 -6.914 -2.342 1 96.94 105 TYR A N 1
ATOM 854 C CA . TYR A 1 105 ? -3.93 -7.188 -1.43 1 96.94 105 TYR A CA 1
ATOM 855 C C . TYR A 1 105 ? -5.207 -6.504 -1.899 1 96.94 105 TYR A C 1
ATOM 857 O O . TYR A 1 105 ? -5.18 -5.691 -2.828 1 96.94 105 TYR A O 1
ATOM 865 N N . LYS A 1 106 ? -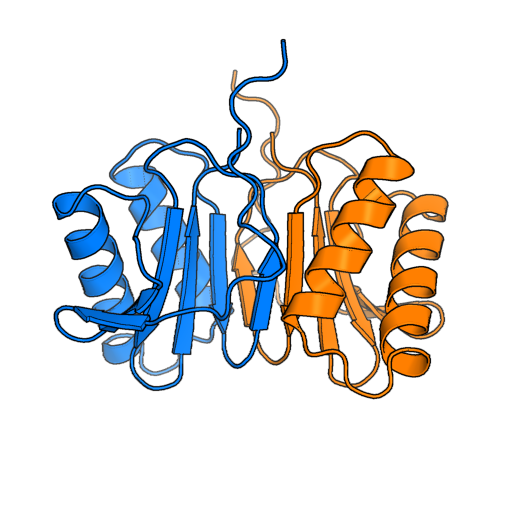6.266 -6.961 -1.354 1 94.56 106 LYS A N 1
ATOM 866 C CA . LYS A 1 106 ? -7.543 -6.262 -1.473 1 94.56 106 LYS A CA 1
ATOM 867 C C . LYS A 1 106 ? -7.953 -5.637 -0.142 1 94.56 106 LYS A C 1
ATOM 869 O O . LYS A 1 106 ? -7.781 -6.25 0.915 1 94.56 106 LYS A O 1
ATOM 874 N N . ALA A 1 107 ? -8.398 -4.352 -0.27 1 88.19 107 ALA A N 1
ATOM 875 C CA . ALA A 1 107 ? -8.867 -3.682 0.94 1 88.19 107 ALA A CA 1
ATOM 876 C C . ALA A 1 107 ? -10.383 -3.795 1.079 1 88.19 107 ALA A C 1
ATOM 878 O O . ALA A 1 107 ? -11.078 -4.109 0.11 1 88.19 107 ALA A O 1
ATOM 879 N N . GLN A 1 108 ? -10.992 -3.711 2.316 1 73.69 108 GLN A N 1
ATOM 880 C CA . GLN A 1 108 ? -12.422 -3.811 2.596 1 73.69 108 GLN A CA 1
ATOM 881 C C . GLN A 1 108 ? -13.18 -2.623 2.012 1 73.69 108 GLN A C 1
ATOM 883 O O . GLN A 1 108 ? -12.633 -1.524 1.898 1 73.69 108 GLN A O 1
ATOM 888 N N . MET B 1 1 ? -23.359 1.051 -10.906 1 22.66 1 MET B N 1
ATOM 889 C CA . MET B 1 1 ? -22.438 2.088 -11.367 1 22.66 1 MET B CA 1
ATOM 890 C C . MET B 1 1 ? -21.297 2.291 -10.375 1 22.66 1 MET B C 1
ATOM 892 O O . MET B 1 1 ? -21.531 2.557 -9.195 1 22.66 1 MET B O 1
ATOM 896 N N . PHE B 1 2 ? -20.219 1.597 -10.414 1 32.44 2 PHE B N 1
ATOM 897 C CA . PHE B 1 2 ? -19.156 1.461 -9.414 1 32.44 2 PHE B CA 1
ATOM 898 C C . PHE B 1 2 ? -18.547 2.816 -9.094 1 32.44 2 PHE B C 1
ATOM 900 O O . PHE B 1 2 ? -18.297 3.625 -9.992 1 32.44 2 PHE B O 1
ATOM 907 N N . PRO B 1 3 ? -18.672 3.346 -7.98 1 37.5 3 PRO B N 1
ATOM 908 C CA . PRO B 1 3 ? -18.219 4.707 -7.668 1 37.5 3 PRO B CA 1
ATOM 909 C C . PRO B 1 3 ? -16.859 5.035 -8.273 1 37.5 3 PRO B C 1
ATOM 911 O O . PRO B 1 3 ? -16.109 4.129 -8.625 1 37.5 3 PRO B O 1
ATOM 914 N N . ASP B 1 4 ? -16.547 6.383 -8.594 1 38.28 4 ASP B N 1
ATOM 915 C CA . ASP B 1 4 ? -15.422 7.004 -9.281 1 38.28 4 ASP B CA 1
ATOM 916 C C . ASP B 1 4 ? -14.094 6.496 -8.727 1 38.28 4 ASP B C 1
ATOM 918 O O . ASP B 1 4 ? -13.656 6.914 -7.648 1 38.28 4 ASP B O 1
ATOM 922 N N . GLU B 1 5 ? -13.898 5.266 -8.867 1 45.5 5 GLU B N 1
ATOM 923 C CA . GLU B 1 5 ? -12.578 4.715 -8.586 1 45.5 5 GLU B CA 1
ATOM 924 C C . GLU B 1 5 ? -11.477 5.559 -9.227 1 45.5 5 GLU B C 1
ATOM 926 O O . GLU B 1 5 ? -11.508 5.82 -10.43 1 45.5 5 GLU B O 1
ATOM 931 N N . VAL B 1 6 ? -10.984 6.543 -8.555 1 46.12 6 VAL B N 1
ATOM 932 C CA . VAL B 1 6 ? -9.922 7.344 -9.156 1 46.12 6 VAL B CA 1
ATOM 933 C C . VAL B 1 6 ? -8.656 6.504 -9.281 1 46.12 6 VAL B C 1
ATOM 935 O O . VAL B 1 6 ? -8.133 6.004 -8.281 1 46.12 6 VAL B O 1
ATOM 938 N N . GLN B 1 7 ? -8.516 5.793 -10.312 1 49.59 7 GLN B N 1
ATOM 939 C CA . GLN B 1 7 ? -7.258 5.145 -10.656 1 49.59 7 GLN B CA 1
ATOM 940 C C . GLN B 1 7 ? -6.289 6.133 -11.305 1 49.59 7 GLN B C 1
ATOM 942 O O . GLN B 1 7 ? -6.707 7.012 -12.062 1 49.59 7 GLN B O 1
ATOM 947 N N . ARG B 1 8 ? -5.18 6.41 -10.633 1 51.19 8 ARG B N 1
ATOM 948 C CA . ARG B 1 8 ? -4.195 7.332 -11.203 1 51.19 8 ARG B CA 1
ATOM 949 C C . ARG B 1 8 ? -3.836 6.934 -12.625 1 51.19 8 ARG B C 1
ATOM 951 O O . ARG B 1 8 ? -3.748 5.742 -12.945 1 51.19 8 ARG B O 1
ATOM 958 N N . ASP B 1 9 ? -3.816 7.914 -13.484 1 48.75 9 ASP B N 1
ATOM 959 C CA . ASP B 1 9 ? -3.463 7.738 -14.891 1 48.75 9 ASP B CA 1
ATOM 960 C C . ASP B 1 9 ? -2.072 7.129 -15.031 1 48.75 9 ASP B C 1
ATOM 962 O O . ASP B 1 9 ? -1.101 7.641 -14.469 1 48.75 9 ASP B O 1
ATOM 966 N N . GLU B 1 10 ? -1.794 5.93 -15.477 1 49.84 10 GLU B N 1
ATOM 967 C CA . GLU B 1 10 ? -0.62 5.09 -15.688 1 49.84 10 GLU B CA 1
ATOM 968 C C . GLU B 1 10 ? 0.498 5.867 -16.375 1 49.84 10 GLU B C 1
ATOM 970 O O . GLU B 1 10 ? 1.679 5.582 -16.172 1 49.84 10 GLU B O 1
ATOM 975 N N . HIS B 1 11 ? 0.157 6.84 -17.375 1 48.19 11 HIS B N 1
ATOM 976 C CA . HIS B 1 11 ? 1.122 7.449 -18.281 1 48.19 11 HIS B CA 1
ATOM 977 C C . HIS B 1 11 ? 1.578 8.812 -17.781 1 48.19 11 HIS B C 1
ATOM 979 O O . HIS B 1 11 ? 2.385 9.484 -18.422 1 48.19 11 HIS B O 1
ATOM 985 N N . GLN B 1 12 ? 1.111 9.211 -16.766 1 54.97 12 GLN B N 1
ATOM 986 C CA . GLN B 1 12 ? 1.499 10.57 -16.406 1 54.97 12 GLN B CA 1
ATOM 987 C C . GLN B 1 12 ? 2.717 10.562 -15.477 1 54.97 12 GLN B C 1
ATOM 989 O O . GLN B 1 12 ? 2.756 9.82 -14.492 1 54.97 12 GLN B O 1
ATOM 994 N N . ALA B 1 13 ? 3.824 11.039 -16.094 1 63.06 13 ALA B N 1
ATOM 995 C CA . ALA B 1 13 ? 5.012 11.258 -15.273 1 63.06 13 ALA B CA 1
ATOM 996 C C . ALA B 1 13 ? 4.637 11.852 -13.914 1 63.06 13 ALA B C 1
ATOM 998 O O . ALA B 1 13 ? 3.787 12.742 -13.836 1 63.06 13 ALA B O 1
ATOM 999 N N . LEU B 1 14 ? 4.984 11.156 -12.805 1 77.19 14 LEU B N 1
ATOM 1000 C CA . LEU B 1 14 ? 4.711 11.625 -11.453 1 77.19 14 LEU B CA 1
ATOM 1001 C C . LEU B 1 14 ? 5.371 12.977 -11.203 1 77.19 14 LEU B C 1
ATOM 1003 O O . LEU B 1 14 ? 6.574 13.133 -11.422 1 77.19 14 LEU B O 1
ATOM 1007 N N . GLN B 1 15 ? 4.621 13.984 -10.992 1 87.31 15 GLN B N 1
ATOM 1008 C CA . GLN B 1 15 ? 5.113 15.312 -10.664 1 87.31 15 GLN B CA 1
ATOM 1009 C C . GLN B 1 15 ? 5.055 15.57 -9.164 1 87.31 15 GLN B C 1
ATOM 1011 O O . GLN B 1 15 ? 4.141 15.102 -8.484 1 87.31 15 GLN B O 1
ATOM 1016 N N . TYR B 1 16 ? 6.133 16.312 -8.703 1 92.38 16 TYR B N 1
ATOM 1017 C CA . TYR B 1 16 ? 6.215 16.578 -7.277 1 92.38 16 TYR B CA 1
ATOM 1018 C C . TYR B 1 16 ? 6.438 18.078 -7.023 1 92.38 16 TYR B C 1
ATOM 1020 O O . TYR B 1 16 ? 7.023 18.766 -7.855 1 92.38 16 TYR B O 1
ATOM 1028 N N . THR B 1 17 ? 5.938 18.562 -5.938 1 94.31 17 THR B N 1
ATOM 1029 C CA . THR B 1 17 ? 6.184 19.922 -5.469 1 94.31 17 THR B CA 1
ATOM 1030 C C . THR B 1 17 ? 6.625 19.906 -4.008 1 94.31 17 THR B C 1
ATOM 1032 O O . THR B 1 17 ? 6.309 18.984 -3.262 1 94.31 17 THR B O 1
ATOM 1035 N N . LEU B 1 18 ? 7.348 20.984 -3.695 1 95.06 18 LEU B N 1
ATOM 1036 C CA . LEU B 1 18 ? 7.738 21.156 -2.297 1 95.06 18 LEU B CA 1
ATOM 1037 C C . LEU B 1 18 ? 6.605 21.781 -1.489 1 95.06 18 LEU B C 1
ATOM 1039 O O . LEU B 1 18 ? 6.023 22.781 -1.904 1 95.06 18 LEU B O 1
ATOM 1043 N N . TYR B 1 19 ? 6.234 21.109 -0.53 1 94.88 19 TYR B N 1
ATOM 1044 C CA . TYR B 1 19 ? 5.195 21.562 0.386 1 94.88 19 TYR B CA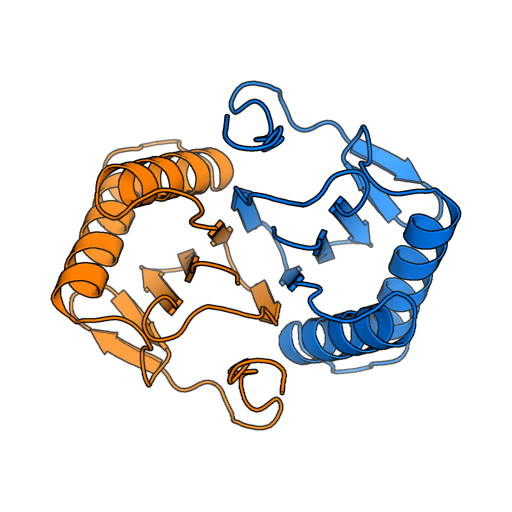 1
ATOM 1045 C C . TYR B 1 19 ? 5.625 21.375 1.836 1 94.88 19 TYR B C 1
ATOM 1047 O O . TYR B 1 19 ? 5.781 20.25 2.305 1 94.88 19 TYR B O 1
ATOM 1055 N N . LYS B 1 20 ? 6.004 22.5 2.502 1 91.5 20 LYS B N 1
ATOM 1056 C CA . LYS B 1 20 ? 6.59 22.469 3.838 1 91.5 20 LYS B CA 1
ATOM 1057 C C . LYS B 1 20 ? 7.895 21.688 3.85 1 91.5 20 LYS B C 1
ATOM 1059 O O . LYS B 1 20 ? 8.812 21.984 3.088 1 91.5 20 LYS B O 1
ATOM 1064 N N . ASP B 1 21 ? 8.055 20.594 4.512 1 89.25 21 ASP B N 1
ATOM 1065 C CA . ASP B 1 21 ? 9.305 19.844 4.598 1 89.25 21 ASP B CA 1
ATOM 1066 C C . ASP B 1 21 ? 9.211 18.531 3.84 1 89.25 21 ASP B C 1
ATOM 1068 O O . ASP B 1 21 ? 9.992 17.609 4.086 1 89.25 21 ASP B O 1
ATOM 1072 N N . ALA B 1 22 ? 8.211 18.594 2.916 1 96.69 22 ALA B N 1
ATOM 1073 C CA . ALA B 1 22 ? 8.008 17.344 2.199 1 96.69 22 ALA B CA 1
ATOM 1074 C C . ALA B 1 22 ? 7.863 17.578 0.699 1 96.69 22 ALA B C 1
ATOM 1076 O O . ALA B 1 22 ? 7.469 18.672 0.274 1 96.69 22 ALA B O 1
ATOM 1077 N N . LYS B 1 23 ? 8.344 16.641 -0.11 1 96.75 23 LYS B N 1
ATOM 1078 C CA . LYS B 1 23 ? 8.008 16.594 -1.53 1 96.75 23 LYS B CA 1
ATOM 1079 C C . LYS B 1 23 ? 6.703 15.844 -1.76 1 96.75 23 LYS B C 1
ATOM 1081 O O . LYS B 1 23 ? 6.617 14.641 -1.492 1 96.75 23 LYS B O 1
ATOM 1086 N N . VAL B 1 24 ? 5.691 16.531 -2.25 1 97.06 24 VAL B N 1
ATOM 1087 C CA . VAL B 1 24 ? 4.355 15.961 -2.346 1 97.06 24 VAL B CA 1
ATOM 1088 C C . VAL B 1 24 ? 3.992 15.727 -3.812 1 97.06 24 VAL B C 1
ATOM 1090 O O . VAL B 1 24 ? 4.223 16.594 -4.656 1 97.06 24 VAL B O 1
ATOM 1093 N N . MET B 1 25 ? 3.482 14.539 -4.039 1 95.06 25 MET B N 1
ATOM 1094 C CA . MET B 1 25 ? 2.973 14.266 -5.379 1 95.06 25 MET B CA 1
ATOM 1095 C C . MET B 1 25 ? 1.781 15.164 -5.699 1 95.06 25 MET B C 1
ATOM 1097 O O . MET B 1 25 ? 0.883 15.328 -4.875 1 95.06 25 MET B O 1
ATOM 1101 N N . ILE B 1 26 ? 1.806 15.727 -6.934 1 91.56 26 ILE B N 1
ATOM 1102 C CA . ILE B 1 26 ? 0.738 16.656 -7.281 1 91.56 26 ILE B CA 1
ATOM 1103 C C . ILE B 1 26 ? -0.132 16.062 -8.383 1 91.56 26 ILE B C 1
ATOM 1105 O O . ILE B 1 26 ? 0.37 15.359 -9.266 1 91.56 26 ILE B O 1
ATOM 1109 N N . PRO B 1 27 ? -1.35 16.438 -8.344 1 90.75 27 PRO B N 1
ATOM 1110 C CA . PRO B 1 27 ? -2.08 17.109 -7.27 1 90.75 27 PRO B CA 1
ATOM 1111 C C . PRO B 1 27 ? -2.373 16.188 -6.086 1 90.75 27 PRO B C 1
ATOM 1113 O O . PRO B 1 27 ? -2.695 15.016 -6.281 1 90.75 27 PRO B O 1
ATOM 1116 N N . PRO B 1 28 ? -2.176 16.703 -4.879 1 91.94 28 PRO B N 1
ATOM 1117 C CA . PRO B 1 28 ? -2.633 15.875 -3.76 1 91.94 28 PRO B CA 1
ATOM 1118 C C . PRO B 1 28 ? -4.148 15.695 -3.74 1 91.94 28 PRO B C 1
ATOM 1120 O O . PRO B 1 28 ? -4.887 16.594 -4.152 1 91.94 28 PRO B O 1
ATOM 1123 N N . ASP B 1 29 ? -4.617 14.531 -3.42 1 95.44 29 ASP B N 1
ATOM 112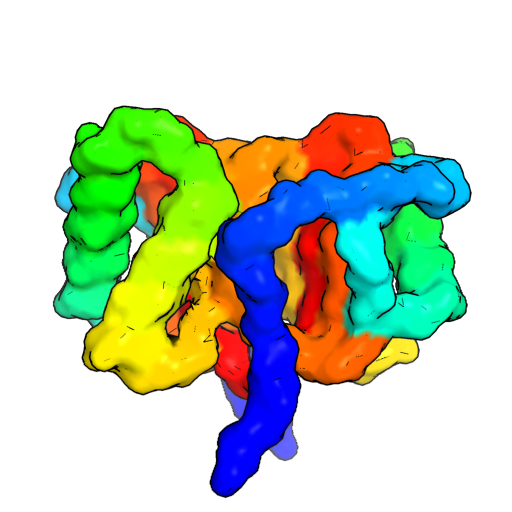4 C CA . ASP B 1 29 ? -6.043 14.281 -3.246 1 95.44 29 ASP B CA 1
ATOM 1125 C C . ASP B 1 29 ? -6.398 14.141 -1.767 1 95.44 29 ASP B C 1
ATOM 1127 O O . ASP B 1 29 ? -6.91 13.102 -1.342 1 95.44 29 ASP B O 1
ATOM 1131 N N . MET B 1 30 ? -6.082 15.188 -1.041 1 96.81 30 MET B N 1
ATOM 1132 C CA . MET B 1 30 ? -6.27 15.281 0.404 1 96.81 30 MET B CA 1
ATOM 1133 C C . MET B 1 30 ? -6.352 16.734 0.844 1 96.81 30 MET B C 1
ATOM 1135 O O . MET B 1 30 ? -5.57 17.578 0.388 1 96.81 30 MET B O 1
ATOM 1139 N N . PRO B 1 31 ? -7.367 17.062 1.72 1 97.19 31 PRO B N 1
ATOM 1140 C CA . PRO B 1 31 ? -7.441 18.453 2.186 1 97.19 31 PRO B CA 1
ATOM 1141 C C . PRO B 1 31 ? -6.148 18.922 2.854 1 97.19 31 PRO B C 1
ATOM 1143 O O . PRO B 1 31 ? -5.461 18.125 3.5 1 97.19 31 PRO B O 1
ATOM 1146 N N . ASP B 1 32 ? -5.898 20.219 2.803 1 95.75 32 ASP B N 1
ATOM 1147 C CA . ASP B 1 32 ? -4.645 20.797 3.271 1 95.75 32 ASP B CA 1
ATOM 1148 C C . ASP B 1 32 ? -4.426 20.5 4.754 1 95.75 32 ASP B C 1
ATOM 1150 O O . ASP B 1 32 ? -3.297 20.234 5.18 1 95.75 32 ASP B O 1
ATOM 1154 N N . TYR B 1 33 ? -5.434 20.594 5.492 1 96.88 33 TYR B N 1
ATOM 1155 C CA . TYR B 1 33 ? -5.27 20.391 6.93 1 96.88 33 TYR B CA 1
ATOM 1156 C C . TYR B 1 33 ? -4.852 18.969 7.242 1 96.88 33 TYR B C 1
ATOM 1158 O O . TYR B 1 33 ? -4.078 18.719 8.172 1 96.88 33 TYR B O 1
ATOM 1166 N N . MET B 1 34 ? -5.387 18 6.523 1 97.19 34 MET B N 1
ATOM 1167 C CA . MET B 1 34 ? -5.035 16.594 6.695 1 97.19 34 MET B CA 1
ATOM 1168 C C . MET B 1 34 ? -3.625 16.312 6.188 1 97.19 34 MET B C 1
ATOM 1170 O O . MET B 1 34 ? -2.859 15.594 6.824 1 97.19 34 MET B O 1
ATOM 1174 N N . LEU B 1 35 ? -3.381 16.938 5.082 1 97 35 LEU B N 1
ATOM 1175 C CA . LEU B 1 35 ? -2.045 16.828 4.508 1 97 35 LEU B CA 1
ATOM 1176 C C . LEU B 1 35 ? -0.996 17.391 5.461 1 97 35 LEU B C 1
ATOM 1178 O O . LEU B 1 35 ? 0.037 16.766 5.695 1 97 35 LEU B O 1
ATOM 1182 N N . ASP B 1 36 ? -1.292 18.562 6.031 1 97.44 36 ASP B N 1
ATOM 1183 C CA . ASP B 1 36 ? -0.406 19.203 7.008 1 97.44 36 ASP B CA 1
ATOM 1184 C C . ASP B 1 36 ? -0.131 18.266 8.18 1 97.44 36 ASP B C 1
ATOM 1186 O O . ASP B 1 36 ? 1.014 18.125 8.625 1 97.44 36 ASP B O 1
ATOM 1190 N N . TYR B 1 37 ? -1.145 17.719 8.625 1 97.12 37 TYR B N 1
ATOM 1191 C CA . TYR B 1 37 ? -1.046 16.828 9.773 1 97.12 37 TYR B CA 1
ATOM 1192 C C . TYR B 1 37 ? -0.206 15.594 9.445 1 97.12 37 TYR B C 1
ATOM 1194 O O . TYR B 1 37 ? 0.688 15.219 10.203 1 97.12 37 TYR B O 1
ATOM 1202 N N . ALA B 1 38 ? -0.502 14.898 8.305 1 97.5 38 ALA B N 1
ATOM 1203 C CA . ALA B 1 38 ? 0.207 13.688 7.887 1 97.5 38 ALA B CA 1
ATOM 1204 C C . ALA B 1 38 ? 1.704 13.953 7.754 1 97.5 38 ALA B C 1
ATOM 1206 O O . ALA B 1 38 ? 2.525 13.164 8.219 1 97.5 38 ALA B O 1
ATOM 1207 N N . ILE B 1 39 ? 2.068 15.094 7.191 1 97.5 39 ILE B N 1
ATOM 1208 C CA . ILE B 1 39 ? 3.465 15.445 6.969 1 97.5 39 ILE B CA 1
ATOM 1209 C C . ILE B 1 39 ? 4.145 15.734 8.305 1 97.5 39 ILE B C 1
ATOM 1211 O O . ILE B 1 39 ? 5.258 15.266 8.555 1 97.5 39 ILE B O 1
ATOM 1215 N N . ALA B 1 40 ? 3.504 16.516 9.133 1 96.62 40 ALA B N 1
ATOM 1216 C CA . ALA B 1 40 ? 4.066 16.844 10.438 1 96.62 40 ALA B CA 1
ATOM 1217 C C . ALA B 1 40 ? 4.297 15.586 11.273 1 96.62 40 ALA B C 1
ATOM 1219 O O . ALA B 1 40 ? 5.352 15.43 11.891 1 96.62 40 ALA B O 1
ATOM 1220 N N . LYS B 1 41 ? 3.324 14.703 11.281 1 96 41 LYS B N 1
ATOM 1221 C CA . LYS B 1 41 ? 3.436 13.461 12.047 1 96 41 LYS B CA 1
ATOM 1222 C C . LYS B 1 41 ? 4.547 12.57 11.5 1 96 41 LYS B C 1
ATOM 1224 O O . LYS B 1 41 ? 5.316 11.984 12.266 1 96 41 LYS B O 1
ATOM 1229 N N . ALA B 1 42 ? 4.59 12.43 10.203 1 96.12 42 ALA B N 1
ATOM 1230 C CA . ALA B 1 42 ? 5.641 11.641 9.562 1 96.12 42 ALA B CA 1
ATOM 1231 C C . ALA B 1 42 ? 7.023 12.18 9.93 1 96.12 42 ALA B C 1
ATOM 1233 O O . ALA B 1 42 ? 7.938 11.406 10.227 1 96.12 42 ALA B O 1
ATOM 1234 N N . LYS B 1 43 ? 7.145 13.484 9.93 1 94.38 43 LYS B N 1
ATOM 1235 C CA . LYS B 1 43 ? 8.406 14.125 10.281 1 94.38 43 LYS B CA 1
ATOM 1236 C C . LYS B 1 43 ? 8.797 13.82 11.727 1 94.38 43 LYS B C 1
ATOM 1238 O O . LYS B 1 43 ? 9.953 13.492 12.016 1 94.38 43 LYS B O 1
ATOM 1243 N N . ASP B 1 44 ? 7.805 13.969 12.57 1 93.62 44 ASP B N 1
ATOM 1244 C CA . ASP B 1 44 ? 8.023 13.68 13.984 1 93.62 44 ASP B CA 1
ATOM 1245 C C . ASP B 1 44 ? 8.508 12.242 14.18 1 93.62 44 ASP B C 1
ATOM 1247 O O . ASP B 1 44 ? 9.414 11.984 14.969 1 93.62 44 ASP B O 1
ATOM 1251 N N . LEU B 1 45 ? 7.914 11.328 13.484 1 93.62 45 LEU B N 1
ATOM 1252 C CA . LEU B 1 45 ? 8.242 9.906 13.617 1 93.62 45 LEU B CA 1
ATOM 1253 C C . LEU B 1 45 ? 9.633 9.617 13.07 1 93.62 45 LEU B C 1
ATOM 1255 O O . LEU B 1 45 ? 10.359 8.781 13.617 1 93.62 45 LEU B O 1
ATOM 1259 N N . LEU B 1 46 ? 10.047 10.297 12.055 1 90.38 46 LEU B N 1
ATOM 1260 C CA . LEU B 1 46 ? 11.367 10.109 11.461 1 90.38 46 LEU B CA 1
ATOM 1261 C C . LEU B 1 46 ? 12.453 10.68 12.375 1 90.38 46 LEU B C 1
ATOM 1263 O O . LEU B 1 46 ? 13.539 10.102 12.477 1 90.38 46 LEU B O 1
ATOM 1267 N N . GLU B 1 47 ? 12.133 11.859 12.938 1 86.44 47 GLU B N 1
ATOM 1268 C CA . GLU B 1 47 ? 13.117 12.578 13.75 1 86.44 47 GLU B CA 1
ATOM 1269 C C . GLU B 1 47 ? 13.18 12.016 15.164 1 86.44 47 GLU B C 1
ATOM 1271 O O . GLU B 1 47 ? 14.242 12.008 15.789 1 86.44 47 GLU B O 1
ATOM 1276 N N . GLY B 1 48 ? 12.047 11.922 15.82 1 76.69 48 GLY B N 1
ATOM 1277 C CA . GLY B 1 48 ? 12.008 11.461 17.203 1 76.69 48 GLY B CA 1
ATOM 1278 C C . GLY B 1 48 ? 12.492 10.031 17.359 1 76.69 48 GLY B C 1
ATOM 1279 O O . GLY B 1 48 ? 12.914 9.633 18.453 1 76.69 48 GLY B O 1
ATOM 1280 N N . SER B 1 49 ? 12.062 9.219 16.438 1 60.5 49 SER B N 1
ATOM 1281 C CA . SER B 1 49 ? 12.242 7.777 16.594 1 60.5 49 SER B CA 1
ATOM 1282 C C . SER B 1 49 ? 13.648 7.352 16.203 1 60.5 49 SER B C 1
ATOM 1284 O O . SER B 1 49 ? 13.836 6.695 15.172 1 60.5 49 SER B O 1
ATOM 1286 N N . THR B 1 50 ? 14.594 7.898 16.891 1 60.34 50 THR B N 1
ATOM 1287 C CA . THR B 1 50 ? 15.906 7.309 16.672 1 60.34 50 THR B CA 1
ATOM 1288 C C . THR B 1 50 ? 15.82 5.785 16.641 1 60.34 50 THR B C 1
ATOM 1290 O O . THR B 1 50 ? 15.398 5.164 17.625 1 60.34 50 THR B O 1
ATOM 1293 N N . GLY B 1 51 ? 15.625 5.145 15.516 1 66.62 51 GLY B N 1
ATOM 1294 C CA . GLY B 1 51 ? 15.789 3.701 15.422 1 66.62 51 GLY B CA 1
ATOM 1295 C C . GLY B 1 51 ? 14.57 2.996 14.859 1 66.62 51 GLY B C 1
ATOM 1296 O O . GLY B 1 51 ? 14.562 1.772 14.719 1 66.62 51 GLY B O 1
ATOM 1297 N N . LEU B 1 52 ? 13.461 3.902 14.641 1 76.69 52 LEU B N 1
ATOM 1298 C CA . LEU B 1 52 ? 12.328 3.123 14.148 1 76.69 52 LEU B CA 1
ATOM 1299 C C . LEU B 1 52 ? 12.539 2.699 12.703 1 76.69 52 LEU B C 1
ATOM 1301 O O . LEU B 1 52 ? 13.047 3.477 11.891 1 76.69 52 LEU B O 1
ATOM 1305 N N . ASP B 1 53 ? 12.305 1.505 12.5 1 87.31 53 ASP B N 1
ATOM 1306 C CA . ASP B 1 53 ? 12.344 1.03 11.125 1 87.31 53 ASP B CA 1
ATOM 1307 C C . ASP B 1 53 ? 11.062 1.396 10.375 1 87.31 53 ASP B C 1
ATOM 1309 O O . ASP B 1 53 ? 10.125 1.942 10.969 1 87.31 53 ASP B O 1
ATOM 1313 N N . ASN B 1 54 ? 11.102 1.33 9.125 1 91.69 54 ASN B N 1
ATOM 1314 C CA . ASN B 1 54 ? 9.984 1.691 8.258 1 91.69 54 ASN B CA 1
ATOM 1315 C C . ASN B 1 54 ? 8.68 1.055 8.727 1 91.69 54 ASN B C 1
ATOM 1317 O O . ASN B 1 54 ? 7.617 1.669 8.633 1 91.69 54 ASN B O 1
ATOM 1321 N N . GLN B 1 55 ? 8.773 -0.104 9.289 1 90.94 55 GLN B N 1
ATOM 1322 C CA . GLN B 1 55 ? 7.586 -0.81 9.766 1 90.94 55 GLN B CA 1
ATOM 1323 C C . GLN B 1 55 ? 6.969 -0.09 10.961 1 90.94 55 GLN B C 1
ATOM 1325 O O . GLN B 1 55 ? 5.75 0.091 11.023 1 90.94 55 GLN B O 1
ATOM 1330 N N . ALA B 1 56 ? 7.773 0.246 11.875 1 91.31 56 ALA B N 1
ATOM 1331 C CA . ALA B 1 56 ? 7.293 0.949 13.062 1 91.31 56 ALA B CA 1
ATOM 1332 C C . ALA B 1 56 ? 6.707 2.311 12.695 1 91.31 56 ALA B C 1
ATOM 1334 O O . ALA B 1 56 ? 5.676 2.717 13.234 1 91.31 56 ALA B O 1
ATOM 1335 N N . VAL B 1 57 ? 7.355 2.967 11.758 1 94.62 57 VAL B N 1
ATOM 1336 C CA . VAL B 1 57 ? 6.887 4.277 11.32 1 94.62 57 VAL B CA 1
ATOM 1337 C C . VAL B 1 57 ? 5.531 4.137 10.633 1 94.62 57 VAL B C 1
ATOM 1339 O O . VAL B 1 57 ? 4.598 4.891 10.922 1 94.62 57 VAL B O 1
ATOM 1342 N N . ALA B 1 58 ? 5.422 3.176 9.781 1 95.62 58 ALA B N 1
ATOM 1343 C CA . ALA B 1 58 ? 4.164 2.941 9.078 1 95.62 58 ALA B CA 1
ATOM 1344 C C . ALA B 1 58 ? 3.039 2.631 10.062 1 95.62 58 ALA B C 1
ATOM 1346 O O . ALA B 1 58 ? 1.933 3.164 9.938 1 95.62 58 ALA B O 1
ATOM 1347 N N . THR B 1 59 ? 3.336 1.859 11.047 1 94 59 THR B N 1
ATOM 1348 C CA . THR B 1 59 ? 2.35 1.458 12.039 1 94 59 THR B CA 1
ATOM 1349 C C . THR B 1 59 ? 1.885 2.66 12.859 1 94 59 THR B C 1
ATOM 1351 O O . THR B 1 59 ? 0.684 2.863 13.047 1 94 59 THR B O 1
ATOM 1354 N N . ALA B 1 60 ? 2.826 3.43 13.258 1 94.62 60 ALA B N 1
ATOM 1355 C CA . ALA B 1 60 ? 2.518 4.586 14.094 1 94.62 60 ALA B CA 1
ATOM 1356 C C . ALA B 1 60 ? 1.701 5.617 13.32 1 94.62 60 ALA B C 1
ATOM 1358 O O . ALA B 1 60 ? 0.733 6.172 13.852 1 94.62 60 ALA B O 1
ATOM 1359 N N . LEU B 1 61 ? 2.127 5.883 12.102 1 96.56 61 LEU B N 1
ATOM 1360 C CA . LEU B 1 61 ? 1.417 6.867 11.289 1 96.56 61 LEU B CA 1
ATOM 1361 C C . LEU B 1 61 ? -0.001 6.398 10.984 1 96.56 61 LEU B C 1
ATOM 1363 O O . LEU B 1 61 ? -0.951 7.18 11.062 1 96.56 61 LEU B O 1
ATOM 1367 N N . LYS B 1 62 ? -0.126 5.172 10.625 1 96 62 LYS B N 1
ATOM 1368 C CA . LYS B 1 62 ? -1.446 4.609 10.352 1 96 62 LYS B CA 1
ATOM 1369 C C . LYS B 1 62 ? -2.361 4.742 11.562 1 96 62 LYS B C 1
ATOM 1371 O O . LYS B 1 62 ? -3.518 5.148 11.438 1 96 62 LYS B O 1
ATOM 1376 N N . ARG B 1 63 ? -1.917 4.363 12.695 1 95.44 63 ARG B N 1
ATOM 1377 C CA . ARG B 1 63 ? -2.688 4.449 13.93 1 95.44 63 ARG B CA 1
ATOM 1378 C C . ARG B 1 63 ? -3.115 5.883 14.219 1 95.44 63 ARG B C 1
ATOM 1380 O O . ARG B 1 63 ? -4.262 6.133 14.602 1 95.44 63 ARG B O 1
ATOM 1387 N N . ASP B 1 64 ? -2.23 6.773 14.039 1 96.25 64 ASP B N 1
ATOM 1388 C CA . ASP B 1 64 ? -2.512 8.188 14.273 1 96.25 64 ASP B CA 1
ATOM 1389 C C . ASP B 1 64 ? -3.602 8.695 13.336 1 96.25 64 ASP B C 1
ATOM 1391 O O . ASP B 1 64 ? -4.504 9.422 13.758 1 96.25 64 ASP B O 1
ATOM 1395 N N . MET B 1 65 ? -3.523 8.336 12.07 1 97.12 65 MET B N 1
ATOM 1396 C CA . MET B 1 65 ? -4.531 8.727 11.086 1 97.12 65 MET B CA 1
ATOM 1397 C C . MET B 1 65 ? -5.887 8.117 11.43 1 97.12 65 MET B C 1
ATOM 1399 O O . MET B 1 65 ? -6.914 8.789 11.32 1 97.12 65 MET B O 1
ATOM 1403 N N . ASP B 1 66 ? -5.836 6.887 11.844 1 95.94 66 ASP B N 1
ATOM 1404 C CA . ASP B 1 66 ? -7.07 6.215 12.234 1 95.94 66 ASP B CA 1
ATOM 1405 C C . ASP B 1 66 ? -7.738 6.93 13.406 1 95.94 66 ASP B C 1
ATOM 1407 O O . ASP B 1 66 ? -8.969 7.027 13.469 1 95.94 66 ASP B O 1
ATOM 1411 N N . GLU B 1 67 ? -6.953 7.332 14.266 1 96.62 67 GLU B N 1
ATOM 1412 C CA . GLU B 1 67 ? -7.461 7.988 15.469 1 96.62 67 GLU B CA 1
ATOM 1413 C C . GLU B 1 67 ? -8 9.383 15.148 1 96.62 67 GLU B C 1
ATOM 1415 O O . GLU B 1 67 ? -9.023 9.797 15.703 1 96.62 67 GLU B O 1
ATOM 1420 N N . GLN B 1 68 ? -7.391 10.094 14.227 1 96.25 68 GLN B N 1
ATOM 1421 C CA . GLN B 1 68 ? -7.73 11.484 13.953 1 96.25 68 GLN B CA 1
ATOM 1422 C C . GLN B 1 68 ? -8.891 11.578 12.969 1 96.25 68 GLN B C 1
ATOM 1424 O O . GLN B 1 68 ? -9.727 12.477 13.07 1 96.25 68 GLN B O 1
ATOM 1429 N N . TRP B 1 69 ? -8.953 10.664 11.945 1 94.94 69 TRP B N 1
ATOM 1430 C CA . TRP B 1 69 ? -9.914 10.82 10.859 1 94.94 69 TRP B CA 1
ATOM 1431 C C . TRP B 1 69 ? -10.672 9.523 10.609 1 94.94 69 TRP B C 1
ATOM 1433 O O . TRP B 1 69 ? -10.922 9.156 9.461 1 94.94 69 TRP B O 1
ATOM 1443 N N . GLN B 1 70 ? -11.062 8.805 11.445 1 91.25 70 GLN B N 1
ATOM 1444 C CA . GLN B 1 70 ? -11.844 7.574 11.336 1 91.25 70 GLN B CA 1
ATOM 1445 C C . GLN B 1 70 ? -10.992 6.441 10.766 1 91.25 70 GLN B C 1
ATOM 1447 O O . GLN B 1 70 ? -10.156 6.668 9.883 1 91.25 70 GLN B O 1
ATOM 1452 N N . PRO B 1 71 ? -11.234 5.309 11.094 1 91.38 71 PRO B N 1
ATOM 1453 C CA . PRO B 1 71 ? -10.375 4.152 10.82 1 91.38 71 PRO B CA 1
ATOM 1454 C C . PRO B 1 71 ? -10.398 3.738 9.352 1 91.38 71 PRO B C 1
ATOM 1456 O O . PRO B 1 71 ? -11.242 4.203 8.586 1 91.38 71 PRO B O 1
ATOM 1459 N N . CYS B 1 72 ? -9.375 2.848 8.977 1 92 72 CYS B N 1
ATOM 1460 C CA . CYS B 1 72 ? -9.211 2.176 7.691 1 92 72 CYS B CA 1
ATOM 1461 C C . CYS B 1 72 ? -8.273 2.959 6.781 1 92 72 CYS B C 1
ATOM 1463 O O . CYS B 1 72 ? -8.562 3.15 5.602 1 92 72 CYS B O 1
ATOM 1465 N N . TRP B 1 73 ? -7.328 3.533 7.402 1 95.75 73 TRP B N 1
ATOM 1466 C CA . TRP B 1 73 ? -6.234 4.109 6.625 1 95.75 73 TRP B CA 1
ATOM 1467 C C . TRP B 1 73 ? -5.184 3.051 6.301 1 95.75 73 TRP B C 1
ATOM 1469 O O . TRP B 1 73 ? -5.012 2.09 7.051 1 95.75 73 TRP B O 1
ATOM 1479 N N . HIS B 1 74 ? -4.496 3.164 5.195 1 95.69 74 HIS B N 1
ATOM 1480 C CA . HIS B 1 74 ? -3.365 2.352 4.758 1 95.69 74 HIS B CA 1
ATOM 1481 C C . HIS B 1 74 ? -2.102 3.195 4.617 1 95.69 74 HIS B C 1
ATOM 1483 O O . HIS B 1 74 ? -2.156 4.32 4.113 1 95.69 74 HIS B O 1
ATOM 1489 N N . VAL B 1 75 ? -1.046 2.691 5.141 1 97.38 75 VAL B N 1
ATOM 1490 C CA . VAL B 1 75 ? 0.192 3.463 5.074 1 97.38 75 VAL B CA 1
ATOM 1491 C C . VAL B 1 75 ? 1.328 2.574 4.574 1 97.38 75 VAL B C 1
ATOM 1493 O O . VAL B 1 75 ? 1.485 1.439 5.031 1 97.38 75 VAL B O 1
ATOM 1496 N N . THR B 1 76 ? 2.098 3.004 3.646 1 97.56 76 THR B N 1
ATOM 1497 C CA . THR B 1 76 ? 3.352 2.412 3.189 1 97.56 76 THR B CA 1
ATOM 1498 C C . THR B 1 76 ? 4.504 3.398 3.348 1 97.56 76 THR B C 1
ATOM 1500 O O . THR B 1 76 ? 4.367 4.578 3.021 1 97.56 76 THR B O 1
ATOM 1503 N N . VAL B 1 77 ? 5.586 2.93 3.895 1 97 77 VAL B N 1
ATOM 1504 C CA . VAL B 1 77 ? 6.77 3.752 4.133 1 97 77 VAL B CA 1
ATOM 1505 C C . VAL B 1 77 ? 8 3.061 3.555 1 97 77 VAL B C 1
ATOM 1507 O O . VAL B 1 77 ? 8.203 1.859 3.758 1 97 77 VAL B O 1
ATOM 1510 N N . GLY B 1 78 ? 8.812 3.789 2.842 1 94.81 78 GLY B N 1
ATOM 1511 C CA . GLY B 1 78 ? 10.047 3.207 2.34 1 94.81 78 GLY B CA 1
ATOM 1512 C C . GLY B 1 78 ? 10.742 4.07 1.302 1 94.81 78 GLY B C 1
ATOM 1513 O O . GLY B 1 78 ? 10.477 5.27 1.211 1 94.81 78 GLY B O 1
ATOM 1514 N N . GLN B 1 79 ? 11.75 3.369 0.693 1 91.62 79 GLN B N 1
ATOM 1515 C CA . GLN B 1 79 ? 12.508 4.051 -0.354 1 91.62 79 GLN B CA 1
ATOM 1516 C C . GLN B 1 79 ? 12.289 3.387 -1.71 1 91.62 79 GLN B C 1
ATOM 1518 O O . GLN B 1 79 ? 12.148 2.164 -1.794 1 91.62 79 GLN B O 1
ATOM 1523 N N . ASN B 1 80 ? 12.117 4.133 -2.754 1 89.25 80 ASN B N 1
ATOM 1524 C CA . ASN B 1 80 ? 12.117 3.666 -4.137 1 89.25 80 ASN B CA 1
ATOM 1525 C C . ASN B 1 80 ? 10.992 2.662 -4.387 1 89.25 80 ASN B C 1
ATOM 1527 O O . ASN B 1 80 ? 11.227 1.599 -4.965 1 89.25 80 ASN B O 1
ATOM 1531 N N . PHE B 1 81 ? 9.875 2.914 -3.895 1 94.44 81 PHE B N 1
ATOM 1532 C CA . PHE B 1 81 ? 8.727 2.07 -4.188 1 94.44 81 PHE B CA 1
ATOM 1533 C C . PHE B 1 81 ? 7.695 2.826 -5.02 1 94.44 81 PHE B C 1
ATOM 1535 O O . PHE B 1 81 ? 7.707 4.059 -5.062 1 94.44 81 PHE B O 1
ATOM 1542 N N . ALA B 1 82 ? 6.934 2.104 -5.641 1 92.81 82 ALA B N 1
ATOM 1543 C CA . ALA B 1 82 ? 5.781 2.607 -6.383 1 92.81 82 ALA B CA 1
ATOM 1544 C C . ALA B 1 82 ? 4.523 1.809 -6.051 1 92.81 82 ALA B C 1
ATOM 1546 O O . ALA B 1 82 ? 4.605 0.665 -5.598 1 92.81 82 ALA B O 1
ATOM 1547 N N . SER B 1 83 ? 3.439 2.467 -6.242 1 93.31 83 SER B N 1
ATOM 1548 C CA . SER B 1 83 ? 2.191 1.804 -5.883 1 93.31 83 SER B CA 1
ATOM 1549 C C . SER B 1 83 ? 1.08 2.143 -6.871 1 93.31 83 SER B C 1
ATOM 1551 O O . SER B 1 83 ? 1.114 3.191 -7.516 1 93.31 83 SER B O 1
ATOM 1553 N N . TYR B 1 84 ? 0.245 1.226 -7.055 1 92.31 84 TYR B N 1
ATOM 1554 C CA . TYR B 1 84 ? -1.026 1.439 -7.738 1 92.31 84 TYR B CA 1
ATOM 1555 C C . TYR B 1 84 ? -2.191 0.943 -6.887 1 92.31 84 TYR B C 1
ATOM 1557 O O . TYR B 1 84 ? -2.355 -0.264 -6.695 1 92.31 84 TYR B O 1
ATOM 1565 N N . VAL B 1 85 ? -2.945 1.922 -6.32 1 93.19 85 VAL B N 1
ATOM 1566 C CA . VAL B 1 85 ? -3.98 1.583 -5.348 1 93.19 85 VAL B CA 1
ATOM 1567 C C . VAL B 1 85 ? -5.285 2.291 -5.711 1 93.19 85 VAL B C 1
ATOM 1569 O O . VAL B 1 85 ? -5.27 3.316 -6.398 1 93.19 85 VAL B O 1
ATOM 1572 N N . VAL B 1 86 ? -6.379 1.722 -5.332 1 89.06 86 VAL B N 1
ATOM 1573 C CA . VAL B 1 86 ? -7.688 2.365 -5.414 1 89.06 86 VAL B CA 1
ATOM 1574 C C . VAL B 1 86 ? -8.008 3.049 -4.086 1 89.06 86 VAL B C 1
ATOM 1576 O O . VAL B 1 86 ? -7.895 2.438 -3.021 1 89.06 86 VAL B O 1
ATOM 1579 N N . HIS B 1 87 ? -8.344 4.332 -4.168 1 91.56 87 HIS B N 1
ATOM 1580 C CA . HIS B 1 87 ? -8.555 5.062 -2.926 1 91.56 87 HIS B CA 1
ATOM 1581 C C . HIS B 1 87 ? -9.852 5.855 -2.965 1 91.56 87 HIS B C 1
ATOM 1583 O O . HIS B 1 87 ? -10.414 6.09 -4.039 1 91.56 87 HIS B O 1
ATOM 1589 N N . GLN B 1 88 ? -10.383 6.238 -1.786 1 92.31 88 GLN B N 1
ATOM 1590 C CA . GLN B 1 88 ? -11.508 7.156 -1.65 1 92.31 88 GLN B CA 1
ATOM 1591 C C . GLN B 1 88 ? -11.117 8.57 -2.066 1 92.31 88 GLN B C 1
ATOM 1593 O O . GLN B 1 88 ? -9.961 8.961 -1.939 1 92.31 88 GLN B O 1
ATOM 1598 N N . LYS B 1 89 ? -12.078 9.273 -2.535 1 92.81 89 LYS B N 1
ATOM 1599 C CA . LYS B 1 89 ? -11.844 10.664 -2.92 1 92.81 89 LYS B CA 1
ATOM 1600 C C . LYS B 1 89 ? -11.336 11.484 -1.735 1 92.81 89 LYS B C 1
ATOM 1602 O O . LYS B 1 89 ? -11.852 11.352 -0.621 1 92.81 89 LYS B O 1
ATOM 1607 N N . ARG B 1 90 ? -10.32 12.328 -1.964 1 95.44 90 ARG B N 1
ATOM 1608 C CA . ARG B 1 90 ? -9.742 13.289 -1.028 1 95.44 90 ARG B CA 1
ATOM 1609 C C . ARG B 1 90 ? -9.125 12.578 0.173 1 95.44 90 ARG B C 1
ATOM 1611 O O . ARG B 1 90 ? -9.07 13.141 1.27 1 95.44 90 ARG B O 1
ATOM 1618 N N . ARG B 1 91 ? -8.727 11.312 -0.023 1 96.44 91 ARG B N 1
ATOM 1619 C CA . ARG B 1 91 ? -8.102 10.531 1.038 1 96.44 91 ARG B CA 1
ATOM 1620 C C . ARG B 1 91 ? -6.852 9.82 0.532 1 96.44 91 ARG B C 1
ATOM 1622 O O . ARG B 1 91 ? -6.645 8.641 0.81 1 96.44 91 ARG B O 1
ATOM 1629 N N . PHE B 1 92 ? -6.094 10.57 -0.199 1 96.62 92 PHE B N 1
ATOM 1630 C CA . PHE B 1 92 ? -4.891 10.008 -0.8 1 96.62 92 PHE B CA 1
ATOM 1631 C C . PHE B 1 92 ? -3.773 11.047 -0.844 1 96.62 92 PHE B C 1
ATOM 1633 O O . PHE B 1 92 ? -3.967 12.156 -1.352 1 96.62 92 PHE B O 1
ATOM 1640 N N . VAL B 1 93 ? -2.572 10.594 -0.424 1 97.31 93 VAL B N 1
ATOM 1641 C CA . VAL B 1 93 ? -1.399 11.438 -0.608 1 97.31 93 VAL B CA 1
ATOM 1642 C C . VAL B 1 93 ? -0.144 10.578 -0.694 1 97.31 93 VAL B C 1
ATOM 1644 O O . VAL B 1 93 ? -0.025 9.57 0.011 1 97.31 93 VAL B O 1
ATOM 1647 N N . TYR B 1 94 ? 0.687 10.938 -1.566 1 96.38 94 TYR B N 1
ATOM 1648 C CA . TYR B 1 94 ? 2.045 10.422 -1.703 1 96.38 94 TYR B CA 1
ATOM 1649 C C . TYR B 1 94 ? 3.07 11.531 -1.508 1 96.38 94 TYR B C 1
ATOM 1651 O O . TYR B 1 94 ? 3.037 12.547 -2.209 1 96.38 94 TYR B O 1
ATOM 1659 N N . PHE B 1 95 ? 4.012 11.344 -0.544 1 97.31 95 PHE B N 1
ATOM 1660 C CA . PHE B 1 95 ? 4.996 12.391 -0.307 1 97.31 95 PHE B CA 1
ATOM 1661 C C . PHE B 1 95 ? 6.309 11.797 0.192 1 97.31 95 PHE B C 1
ATOM 1663 O O . PHE B 1 95 ? 6.363 10.625 0.561 1 97.31 95 PHE B O 1
ATOM 1670 N N . SER B 1 96 ? 7.32 12.625 0.194 1 96.31 96 SER B N 1
ATOM 1671 C CA . SER B 1 96 ? 8.633 12.195 0.662 1 96.31 96 SER B CA 1
ATOM 1672 C C . SER B 1 96 ? 9.242 13.227 1.604 1 96.31 96 SER B C 1
ATOM 1674 O O . SER B 1 96 ? 9.109 14.43 1.387 1 96.31 96 SER B O 1
ATOM 1676 N N . ILE B 1 97 ? 9.812 12.758 2.654 1 95.56 97 ILE B N 1
ATOM 1677 C CA . ILE B 1 97 ? 10.664 13.539 3.549 1 95.56 97 ILE B CA 1
ATOM 1678 C C . ILE B 1 97 ? 12.086 13 3.516 1 95.56 97 ILE B C 1
ATOM 1680 O O . ILE B 1 97 ? 12.336 11.859 3.91 1 95.56 97 ILE B O 1
ATOM 1684 N N . ASN B 1 98 ? 12.969 13.844 3.047 1 91.5 98 ASN B N 1
ATOM 1685 C CA . ASN B 1 98 ? 14.32 13.375 2.76 1 91.5 98 ASN B CA 1
ATOM 1686 C C . ASN B 1 98 ? 14.312 12.203 1.784 1 91.5 98 ASN B C 1
ATOM 1688 O O . ASN B 1 98 ? 13.836 12.336 0.655 1 91.5 98 ASN B O 1
ATOM 1692 N N . LYS B 1 99 ? 14.773 11.047 2.189 1 90.81 99 LYS B N 1
ATOM 1693 C CA . LYS B 1 99 ? 14.844 9.93 1.258 1 90.81 99 LYS B CA 1
ATOM 1694 C C . LYS B 1 99 ? 13.719 8.93 1.515 1 90.81 99 LYS B C 1
ATOM 1696 O O . LYS B 1 99 ? 13.586 7.938 0.792 1 90.81 99 LYS B O 1
ATOM 1701 N N . THR B 1 100 ? 12.883 9.25 2.443 1 94.69 100 THR B N 1
ATOM 1702 C CA . THR B 1 100 ? 11.828 8.32 2.83 1 94.69 100 THR B CA 1
ATOM 1703 C C . THR B 1 100 ? 10.5 8.727 2.199 1 94.69 100 THR B C 1
ATOM 1705 O O . THR B 1 100 ? 10.062 9.875 2.334 1 94.69 100 THR B O 1
ATOM 1708 N N . SER B 1 101 ? 9.891 7.84 1.518 1 96.06 101 SER B N 1
ATOM 1709 C CA . SER B 1 101 ? 8.602 8.086 0.877 1 96.06 101 SER B CA 1
ATOM 1710 C C . SER B 1 101 ? 7.453 7.539 1.715 1 96.06 101 SER B C 1
ATOM 1712 O O . SER B 1 101 ? 7.613 6.543 2.42 1 96.06 101 SER B O 1
ATOM 1714 N N . PHE B 1 102 ? 6.281 8.172 1.6 1 97.38 102 PHE B N 1
ATOM 1715 C CA . PHE B 1 102 ? 5.062 7.828 2.32 1 97.38 102 PHE B CA 1
ATOM 1716 C C . PHE B 1 102 ? 3.875 7.754 1.368 1 97.38 102 PHE B C 1
ATOM 1718 O O . PHE B 1 102 ? 3.68 8.641 0.539 1 97.38 102 PHE B O 1
ATOM 1725 N N . LEU B 1 103 ? 3.158 6.719 1.482 1 97.56 103 LEU B N 1
ATOM 1726 C CA . LEU B 1 103 ? 1.837 6.602 0.875 1 97.56 103 LEU B CA 1
ATOM 1727 C C . LEU B 1 103 ? 0.759 6.453 1.944 1 97.56 103 LEU B C 1
ATOM 1729 O O . LEU B 1 103 ? 0.793 5.508 2.738 1 97.56 103 LEU B O 1
ATOM 1733 N N . VAL B 1 104 ? -0.155 7.387 2.006 1 97.88 104 VAL B N 1
ATOM 1734 C CA . VAL B 1 104 ? -1.232 7.402 2.99 1 97.88 104 VAL B CA 1
ATOM 1735 C C . VAL B 1 104 ? -2.576 7.551 2.281 1 97.88 104 VAL B C 1
ATOM 1737 O O . VAL B 1 104 ? -2.793 8.508 1.539 1 97.88 104 VAL B O 1
ATOM 1740 N N . TYR B 1 105 ? -3.459 6.531 2.535 1 96.88 105 TYR B N 1
ATOM 1741 C CA . TYR B 1 105 ? -4.73 6.621 1.827 1 96.88 105 TYR B CA 1
ATOM 1742 C C . TYR B 1 105 ? -5.789 5.754 2.496 1 96.88 105 TYR B C 1
ATOM 1744 O O . TYR B 1 105 ? -5.48 4.973 3.398 1 96.88 105 TYR B O 1
ATOM 1752 N N . LYS B 1 106 ? -6.984 6.031 2.137 1 94.44 106 LYS B N 1
ATOM 1753 C CA . LYS B 1 106 ? -8.094 5.145 2.461 1 94.44 106 LYS B CA 1
ATOM 1754 C C . LYS B 1 106 ? -8.625 4.441 1.21 1 94.44 106 LYS B C 1
ATOM 1756 O O . LYS B 1 106 ? -8.734 5.059 0.148 1 94.44 106 LYS B O 1
ATOM 1761 N N . ALA B 1 107 ? -8.836 3.102 1.401 1 88.12 107 ALA B N 1
ATOM 1762 C CA . ALA B 1 107 ? -9.391 2.348 0.281 1 88.12 107 ALA B CA 1
ATOM 1763 C C . ALA B 1 107 ? -10.906 2.242 0.389 1 88.12 107 ALA B C 1
ATOM 1765 O O . ALA B 1 107 ? -11.477 2.486 1.454 1 88.12 107 ALA B O 1
ATOM 1766 N N . GLN B 1 108 ? -11.711 2.051 -0.733 1 73.62 108 GLN B N 1
ATOM 1767 C CA . GLN B 1 108 ? -13.164 1.947 -0.778 1 73.62 108 GLN B CA 1
ATOM 1768 C C . GLN B 1 108 ? -13.648 0.696 -0.054 1 73.62 108 GLN B C 1
ATOM 1770 O O . GLN B 1 108 ? -12.945 -0.316 -0.011 1 73.62 108 GLN B O 1
#

pLDDT: mean 86.89, std 17.17, range [22.64, 97.94]

Secondary structure (DSSP, 8-state):
-----B---TTS--EEEEETTEEEEES-BS-HHHHHHHHHHHHHHHHH-TT--HHHHHHHHHHHHHHHS-S-EEEEEEEEEEEE--B-TT-EEEEEETTEEEEEEE--/-----B---TTS--EEEEETTEEEEES-BS-HHHHHHHHHHHHHHHHH-TT--HHHHHHHHHHHHHHHH-S-EEEEEEEEEEEE--B-TT-EEEEEETTEEEEEEE--

Organism: NCBI:txid88456

InterPro domains:
  IPR001372 Dynein light chain, type 1/2 [PF01221] (24-107)
  IPR001372 Dynein light chain, type 1/2 [PTHR11886] (28-107)
  IPR001372 Dynein light chain, type 1/2 [SM01375] (18-107)
  IPR037177 Dynein light chain superfamily [G3DSA:3.30.740.10] (15-107)
  IPR037177 Dynein light chain superfamily [SSF54648] (20-106)

Sequence (216 aa):
MFPDEVQRDEHQALQYTLYKDAKVMIPPDMPDYMLDYAIAKAKDLLEGSTGLDNQAVATALKRDMDEQWQPCWHVTVGQNFASYVVHQKRRFVYFSINKTSFLVYKAQMFPDEVQRDEHQALQYTLYKDAKVMIPPDMPDYMLDYAIAKAKDLLEGSTGLDNQAVATALKRDMDEQWQPCWHVTVGQNFASYVVHQKRRFVYFSINKTSFLVYKAQ

Foldseek 3Di:
DPPCQPWDDPPDDFDWDDDPQKTWTPPQQADPVLVVVLVVLLVCCVPVVPDDDQVNSQVVSQVVCCVPPNHAKGKGKAADDDDTAGADGNFWIWIDRPRMIMTIGHHD/DPPCQPWDDPPDDFDWDDDPQKTWTPPQQADPVLVVVLVVLLVCCVPVVPPDDQVNSQVVSQVVCCVPPNHAKGKGKAADDDDTAGADGNFWIWIDRPRMIMTIGHHD

Radius of gyration: 16.41 Å; Cα contacts (8 Å, |Δi|>4): 399; chains: 2; bounding box: 38×44×37 Å